Protein AF-A0A2S9FHK0-F1 (afdb_monomer_lite)

pLDDT: mean 88.22, std 10.11, range [54.81, 98.0]

Foldseek 3Di:
DVVVVVVVVVVVVVVLVVLLVVLLVLLVVLCVVAFAFPPPDDPPPPDDDDDPPWDFAAAQAWAFFAFAQPVLQQVLLVVLQKAKEAPDAGRDTGHGPHTGITMDHLVPPPDDGDPVSSVVSSVSRNVRTDHDNDHDSNNASLVSLLVLQVQLLVCLAPVNVNVVSNVVSLVSLVVSLVVSVRTDFAWDFDADPVRGTHYIHGGHHSVNSCCSNCVSNCVSCVPPPSD

Sequence (227 aa):
LALVLFLGHLVRQIRIETMLEHVSSDIDETAHRMLDRLDDTPDHDFTPFPPPDASVVTARSSGFLVEVDEQALLAAAAEADAVIWIDRPVGSDIVAGVPVALCWPADGTGGSFTDERLSRLRECVSGALSTGIERTATQDIAYGLRQLTDVVVRALSPGINDPTTAIHGLNSSSATLCELAGYRLGRRPIRDDDDVLRVVLARPDLPDLLDLVCGQPQIYGASDPTV

Structure (mmCIF, N/CA/C/O backbone):
data_AF-A0A2S9FHK0-F1
#
_entry.id   AF-A0A2S9FHK0-F1
#
loop_
_atom_site.group_PDB
_atom_site.id
_atom_site.type_symbol
_atom_site.label_atom_id
_atom_site.label_alt_id
_atom_site.label_comp_id
_atom_site.label_asym_id
_atom_site.label_entity_id
_atom_site.label_seq_id
_atom_site.pdbx_PDB_ins_code
_atom_site.Cartn_x
_atom_site.Cartn_y
_atom_site.Cartn_z
_atom_site.occupancy
_atom_site.B_iso_or_equiv
_atom_site.auth_seq_id
_atom_site.auth_comp_id
_atom_site.auth_asym_id
_atom_site.auth_atom_id
_atom_site.pdbx_PDB_model_num
ATOM 1 N N . LEU A 1 1 ? 36.308 11.627 -28.519 1.00 69.50 1 LEU A N 1
ATOM 2 C CA . LEU A 1 1 ? 34.891 11.847 -28.144 1.00 69.50 1 LEU A CA 1
ATOM 3 C C . LEU A 1 1 ? 34.079 10.548 -28.157 1.00 69.50 1 LEU A C 1
ATOM 5 O O . LEU A 1 1 ? 33.522 10.213 -27.125 1.00 69.50 1 LEU A O 1
ATOM 9 N N . ALA A 1 2 ? 34.074 9.783 -29.258 1.00 71.50 2 ALA A N 1
ATOM 10 C CA . ALA A 1 2 ? 33.320 8.524 -29.375 1.00 71.50 2 ALA A CA 1
ATOM 11 C C . ALA A 1 2 ? 33.636 7.485 -28.279 1.00 71.50 2 ALA A C 1
ATOM 13 O O . ALA A 1 2 ? 32.714 6.942 -27.691 1.00 71.50 2 ALA A O 1
ATOM 14 N N . LEU A 1 3 ? 34.913 7.277 -27.925 1.00 76.75 3 LEU A N 1
ATOM 15 C CA . LEU A 1 3 ? 35.301 6.353 -26.845 1.00 76.75 3 LEU A CA 1
ATOM 16 C C . LEU A 1 3 ? 34.783 6.790 -25.462 1.00 76.75 3 LEU A C 1
ATOM 18 O O . LEU A 1 3 ? 34.394 5.951 -24.663 1.00 76.75 3 LEU A O 1
ATOM 22 N N . VAL A 1 4 ? 34.745 8.097 -25.184 1.00 79.81 4 VAL A N 1
ATOM 23 C CA . VAL A 1 4 ? 34.234 8.641 -23.911 1.00 79.81 4 VAL A CA 1
ATOM 24 C C . VAL A 1 4 ? 32.710 8.515 -23.844 1.00 79.81 4 VAL A C 1
ATOM 26 O O . VAL A 1 4 ? 32.176 8.154 -22.801 1.00 79.81 4 VAL A O 1
ATOM 29 N N . LEU A 1 5 ? 32.013 8.750 -24.963 1.00 76.81 5 LEU A N 1
ATOM 30 C CA . LEU A 1 5 ? 30.570 8.516 -25.079 1.00 76.81 5 LEU A CA 1
ATOM 31 C C . LEU A 1 5 ? 30.226 7.022 -24.961 1.00 76.81 5 LEU A C 1
ATOM 33 O O . LEU A 1 5 ? 29.273 6.675 -24.276 1.00 76.81 5 LEU A O 1
ATOM 37 N N . PHE A 1 6 ? 31.035 6.145 -25.558 1.00 73.50 6 PHE A N 1
ATOM 38 C CA . PHE A 1 6 ? 30.882 4.691 -25.487 1.00 73.50 6 PHE A CA 1
ATOM 39 C C . PHE A 1 6 ? 31.142 4.142 -24.080 1.00 73.50 6 PHE A C 1
ATOM 41 O O . PHE A 1 6 ? 30.331 3.386 -23.558 1.00 73.50 6 PHE A O 1
ATOM 48 N N . LEU A 1 7 ? 32.218 4.579 -23.416 1.00 70.06 7 LEU A N 1
ATOM 49 C CA . LEU A 1 7 ? 32.487 4.214 -22.024 1.00 70.06 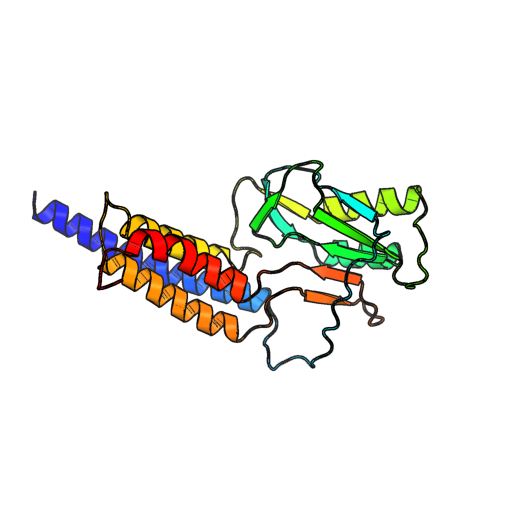7 LEU A CA 1
ATOM 50 C C . LEU A 1 7 ? 31.375 4.738 -21.102 1.00 70.06 7 LEU A C 1
ATOM 52 O O . LEU A 1 7 ? 30.912 4.026 -20.218 1.00 70.06 7 LEU A O 1
ATOM 56 N N . GLY A 1 8 ? 30.898 5.963 -21.347 1.00 65.88 8 GLY A N 1
ATOM 57 C CA . GLY A 1 8 ? 29.760 6.540 -20.635 1.00 65.88 8 GLY A CA 1
ATOM 58 C C . GLY A 1 8 ? 28.446 5.789 -20.865 1.00 65.88 8 GLY A C 1
ATOM 59 O O . GLY A 1 8 ? 27.619 5.764 -19.959 1.00 65.88 8 GLY A O 1
ATOM 60 N N . HIS A 1 9 ? 28.259 5.171 -22.032 1.00 66.06 9 HIS A N 1
ATOM 61 C CA . HIS A 1 9 ? 27.122 4.304 -22.341 1.00 66.06 9 HIS A CA 1
ATOM 62 C C . HIS A 1 9 ? 27.241 2.947 -21.633 1.00 66.06 9 HIS A C 1
ATOM 64 O O . HIS A 1 9 ? 26.320 2.572 -20.917 1.00 66.06 9 HIS A O 1
ATOM 70 N N . LEU A 1 10 ? 28.398 2.278 -21.714 1.00 65.81 10 LEU A N 1
ATOM 71 C CA . LEU A 1 10 ? 28.643 0.997 -21.034 1.00 65.81 10 LEU A CA 1
ATOM 72 C C . LEU A 1 10 ? 28.505 1.100 -19.512 1.00 65.81 10 LEU A C 1
ATOM 74 O O . LEU A 1 10 ? 27.856 0.270 -18.885 1.00 65.81 10 LEU A O 1
ATOM 78 N N . VAL A 1 11 ? 29.060 2.153 -18.904 1.00 65.88 11 VAL A N 1
ATOM 79 C CA . VAL A 1 11 ? 28.916 2.396 -17.458 1.00 65.88 11 VAL A CA 1
ATOM 80 C C . VAL A 1 11 ? 27.452 2.645 -17.082 1.00 65.88 11 VAL A C 1
ATOM 82 O O . VAL A 1 11 ? 27.031 2.301 -15.981 1.00 65.88 11 VAL A O 1
ATOM 85 N N . ARG A 1 12 ? 26.658 3.229 -17.986 1.00 60.75 12 ARG A N 1
ATOM 86 C CA . ARG A 1 12 ? 25.228 3.467 -17.769 1.00 60.75 12 ARG A CA 1
ATOM 87 C C . ARG A 1 12 ? 24.413 2.178 -17.918 1.00 60.75 12 ARG A C 1
ATOM 89 O O . ARG A 1 12 ? 23.520 1.983 -17.108 1.00 60.75 12 ARG A O 1
ATOM 96 N N . GLN A 1 13 ? 24.764 1.299 -18.860 1.00 60.75 13 GLN A N 1
ATOM 97 C CA . GLN A 1 13 ? 24.147 -0.025 -19.028 1.00 60.75 13 GLN A CA 1
ATOM 98 C C . GLN A 1 13 ? 24.403 -0.940 -17.827 1.00 60.75 13 GLN A C 1
ATOM 100 O O . GLN A 1 13 ? 23.443 -1.409 -17.227 1.00 60.75 13 GLN A O 1
ATOM 105 N N . ILE A 1 14 ? 25.661 -1.077 -17.387 1.00 61.31 14 ILE A N 1
ATOM 106 C CA . ILE A 1 14 ? 26.011 -1.862 -16.186 1.00 61.31 14 ILE A CA 1
ATOM 107 C C . ILE A 1 14 ? 25.250 -1.331 -14.961 1.00 61.31 14 ILE A C 1
ATOM 109 O O . ILE A 1 14 ? 24.762 -2.092 -14.134 1.00 61.31 14 ILE A O 1
ATOM 113 N N . ARG A 1 15 ? 25.086 -0.006 -14.855 1.00 66.19 15 ARG A N 1
ATOM 114 C CA . ARG A 1 15 ? 24.335 0.606 -13.754 1.00 66.19 15 ARG A CA 1
ATOM 115 C C . ARG A 1 15 ? 22.830 0.343 -13.830 1.00 66.19 15 ARG A C 1
ATOM 117 O O . ARG A 1 15 ? 22.201 0.295 -12.782 1.00 66.19 15 ARG A O 1
ATOM 124 N N . ILE A 1 16 ? 22.254 0.209 -15.024 1.00 68.69 16 ILE A N 1
ATOM 125 C CA . ILE A 1 16 ? 20.834 -0.120 -15.191 1.00 68.69 16 ILE A CA 1
ATOM 126 C C . ILE A 1 16 ? 20.605 -1.570 -14.780 1.00 68.69 16 ILE A C 1
ATOM 128 O O . ILE A 1 16 ? 19.788 -1.791 -13.902 1.00 68.69 16 ILE A O 1
ATOM 132 N N . GLU A 1 17 ? 21.371 -2.521 -15.317 1.00 67.88 17 GLU A N 1
ATOM 133 C CA . GLU A 1 17 ? 21.253 -3.949 -14.977 1.00 67.88 17 GLU A CA 1
ATOM 134 C C . GLU A 1 17 ? 21.382 -4.176 -13.466 1.00 67.88 17 GLU A C 1
ATOM 136 O O . GLU A 1 17 ? 20.492 -4.748 -12.842 1.00 67.88 17 GLU A O 1
ATOM 141 N N . THR A 1 18 ? 22.416 -3.601 -12.846 1.00 68.25 18 THR A N 1
ATOM 142 C CA . THR A 1 18 ? 22.601 -3.685 -11.395 1.00 68.25 18 THR A CA 1
ATOM 143 C C . THR A 1 18 ? 21.487 -2.975 -10.616 1.00 68.25 18 THR A C 1
ATOM 145 O O . THR A 1 18 ? 21.140 -3.422 -9.530 1.00 68.25 18 THR A O 1
ATOM 148 N N . MET A 1 19 ? 20.902 -1.875 -11.109 1.00 73.25 19 MET A N 1
ATOM 149 C CA . MET A 1 19 ? 19.737 -1.274 -10.438 1.00 73.25 19 MET A CA 1
ATOM 150 C C . MET A 1 19 ? 18.480 -2.135 -10.582 1.00 73.25 19 MET A C 1
ATOM 152 O O . MET A 1 19 ? 17.744 -2.251 -9.612 1.00 73.25 19 MET A O 1
ATOM 156 N N . LEU A 1 20 ? 18.241 -2.746 -11.744 1.00 73.62 20 LEU A N 1
ATOM 157 C CA . LEU A 1 20 ? 17.098 -3.635 -11.967 1.00 73.62 20 LEU A CA 1
ATOM 158 C C . LEU A 1 20 ? 17.156 -4.848 -11.024 1.00 73.62 20 LEU A C 1
ATOM 160 O O . LEU A 1 20 ? 16.144 -5.198 -10.418 1.00 73.62 20 LEU A O 1
ATOM 164 N N . GLU A 1 21 ? 18.340 -5.442 -10.850 1.00 74.81 21 GLU A N 1
ATOM 165 C CA . GLU A 1 21 ? 18.565 -6.549 -9.911 1.00 74.81 21 GLU A CA 1
ATOM 166 C C . GLU A 1 21 ? 18.322 -6.130 -8.455 1.00 74.81 21 GLU A C 1
ATOM 168 O O . GLU A 1 21 ? 17.583 -6.808 -7.743 1.00 74.81 21 GLU A O 1
ATOM 173 N N . HIS A 1 22 ? 18.881 -4.995 -8.016 1.00 77.88 22 HIS A N 1
ATOM 174 C CA . HIS A 1 22 ? 18.658 -4.503 -6.652 1.00 77.88 22 HIS A CA 1
ATOM 175 C C . HIS A 1 22 ? 17.183 -4.189 -6.386 1.00 77.88 22 HIS A C 1
ATOM 177 O O . HIS A 1 22 ? 16.658 -4.586 -5.355 1.00 77.88 22 HIS A O 1
ATOM 183 N N . VAL A 1 23 ? 16.501 -3.523 -7.322 1.00 79.75 23 VAL A N 1
ATOM 184 C CA . VAL A 1 23 ? 15.084 -3.171 -7.163 1.00 79.75 23 VAL A CA 1
ATOM 185 C C . VAL A 1 23 ? 14.210 -4.421 -7.077 1.00 79.75 23 VAL A C 1
ATOM 187 O O . VAL A 1 23 ? 13.296 -4.462 -6.260 1.00 79.75 23 VAL A O 1
ATOM 190 N N . SER A 1 24 ? 14.503 -5.451 -7.873 1.00 76.62 24 SER A N 1
ATOM 191 C CA . SER A 1 24 ? 13.773 -6.723 -7.804 1.00 76.62 24 SER A CA 1
ATOM 192 C C . SER A 1 24 ? 13.994 -7.408 -6.449 1.00 76.62 24 SER A C 1
ATOM 194 O O . SER A 1 24 ? 13.033 -7.802 -5.797 1.00 76.62 24 SER A O 1
ATOM 196 N N . SER A 1 25 ? 15.244 -7.441 -5.967 1.00 80.25 25 SER A N 1
ATOM 197 C CA . SER A 1 25 ? 15.580 -7.993 -4.648 1.00 80.25 25 SER A CA 1
ATOM 198 C C . SER A 1 25 ? 14.912 -7.240 -3.491 1.00 80.25 25 SER A C 1
ATOM 200 O O . SER A 1 25 ? 14.486 -7.871 -2.525 1.00 80.25 25 SER A O 1
ATOM 202 N N . ASP A 1 26 ? 14.821 -5.909 -3.565 1.00 83.62 26 ASP A N 1
ATOM 203 C CA . ASP A 1 26 ? 14.167 -5.090 -2.537 1.00 83.62 26 ASP A CA 1
ATOM 204 C C . ASP A 1 26 ? 12.655 -5.371 -2.483 1.00 83.62 26 ASP A C 1
ATOM 206 O O . ASP A 1 26 ? 12.070 -5.443 -1.399 1.00 83.62 26 ASP A O 1
ATOM 210 N N . ILE A 1 27 ? 12.014 -5.553 -3.646 1.00 83.31 27 ILE A N 1
ATOM 211 C CA . ILE A 1 27 ? 10.590 -5.914 -3.723 1.00 83.31 27 ILE A CA 1
ATOM 212 C C . ILE A 1 27 ? 10.367 -7.287 -3.107 1.00 83.31 27 ILE A C 1
ATOM 214 O O . ILE A 1 27 ? 9.459 -7.428 -2.290 1.00 83.31 27 ILE A O 1
ATOM 218 N N . ASP A 1 28 ? 11.202 -8.267 -3.453 1.00 83.75 28 ASP A N 1
ATOM 219 C CA . ASP A 1 28 ? 11.118 -9.610 -2.889 1.00 83.75 28 ASP A CA 1
ATOM 220 C C . ASP A 1 28 ? 11.254 -9.583 -1.371 1.00 83.75 28 ASP A C 1
ATOM 222 O O . ASP A 1 28 ? 10.430 -10.174 -0.672 1.00 83.75 28 ASP A O 1
ATOM 226 N N . GLU A 1 29 ? 12.248 -8.878 -0.830 1.00 86.94 29 GLU A N 1
ATOM 227 C CA . GLU A 1 29 ? 12.445 -8.805 0.616 1.00 86.94 29 GLU A CA 1
ATOM 228 C C . GLU A 1 29 ? 11.232 -8.178 1.320 1.00 86.94 29 GLU A C 1
ATOM 230 O O . GLU A 1 29 ? 10.747 -8.699 2.331 1.00 86.94 29 GLU A O 1
ATOM 235 N N . THR A 1 30 ? 10.700 -7.083 0.773 1.00 87.25 30 THR A N 1
ATOM 236 C CA . THR A 1 30 ? 9.512 -6.431 1.331 1.00 87.25 30 THR A CA 1
ATOM 237 C C . THR A 1 30 ? 8.268 -7.307 1.183 1.00 87.25 30 THR A C 1
ATOM 239 O O . THR A 1 30 ? 7.494 -7.406 2.134 1.00 87.25 30 THR A O 1
ATOM 242 N N . ALA A 1 31 ? 8.079 -7.994 0.054 1.00 87.25 31 ALA A N 1
ATOM 243 C CA . ALA A 1 31 ? 6.962 -8.910 -0.163 1.00 87.25 31 ALA A CA 1
ATOM 244 C C . ALA A 1 31 ? 7.003 -10.085 0.822 1.00 87.25 31 ALA A C 1
ATOM 246 O O . ALA A 1 31 ? 6.010 -10.337 1.496 1.00 87.25 31 ALA A O 1
ATOM 247 N N . HIS A 1 32 ? 8.158 -10.734 0.999 1.00 87.38 32 HIS A N 1
ATOM 248 C CA . HIS A 1 32 ? 8.332 -11.818 1.973 1.00 87.38 32 HIS A CA 1
ATOM 249 C C . HIS A 1 32 ? 8.064 -11.374 3.414 1.00 87.38 32 HIS A C 1
ATOM 251 O O . HIS A 1 32 ? 7.599 -12.168 4.229 1.00 87.38 32 HIS A O 1
ATOM 257 N N . ARG A 1 33 ? 8.378 -10.118 3.749 1.00 87.38 33 ARG A N 1
ATOM 258 C CA . ARG A 1 33 ? 8.155 -9.568 5.090 1.00 87.38 33 ARG A CA 1
ATOM 259 C C . ARG A 1 33 ? 6.699 -9.171 5.323 1.00 87.38 33 ARG A C 1
ATOM 261 O O . ARG A 1 33 ? 6.215 -9.285 6.445 1.00 87.38 33 ARG A O 1
ATOM 268 N N . MET A 1 34 ? 6.033 -8.654 4.290 1.00 88.62 34 MET A N 1
ATOM 269 C CA . MET A 1 34 ? 4.730 -8.004 4.427 1.00 88.62 34 MET A CA 1
ATOM 270 C C . MET A 1 34 ? 3.545 -8.861 3.991 1.00 88.62 34 MET A C 1
ATOM 272 O O . MET A 1 34 ? 2.427 -8.598 4.445 1.00 88.62 34 MET A O 1
ATOM 276 N N . LEU A 1 35 ? 3.745 -9.823 3.091 1.00 88.06 35 LEU A N 1
ATOM 277 C CA . LEU A 1 35 ? 2.680 -10.560 2.420 1.00 88.06 35 LEU A CA 1
ATOM 278 C C . LEU A 1 35 ? 2.686 -12.041 2.788 1.00 88.06 35 LEU A C 1
ATOM 280 O O . LEU A 1 35 ? 3.730 -12.683 2.873 1.00 88.06 35 LEU A O 1
ATOM 284 N N . ASP A 1 36 ? 1.482 -12.590 2.901 1.00 88.31 36 ASP A N 1
ATOM 285 C CA . ASP A 1 36 ? 1.266 -14.019 3.073 1.00 88.31 36 ASP A CA 1
ATOM 286 C C . ASP A 1 36 ? 1.249 -14.713 1.699 1.00 88.31 36 ASP A C 1
ATOM 288 O O . ASP A 1 36 ? 0.766 -14.165 0.702 1.00 88.31 36 ASP A O 1
ATOM 292 N N . ARG A 1 37 ? 1.777 -15.937 1.629 1.00 88.00 37 ARG A N 1
ATOM 293 C CA . ARG A 1 37 ? 1.697 -16.797 0.437 1.00 88.00 37 ARG A CA 1
ATOM 294 C C . ARG A 1 37 ? 0.241 -17.173 0.150 1.00 88.00 37 ARG A C 1
ATOM 296 O O . ARG A 1 37 ? -0.511 -17.475 1.073 1.00 88.00 37 ARG A O 1
ATOM 303 N N . LEU A 1 38 ? -0.144 -17.256 -1.128 1.00 82.62 38 LEU A N 1
ATOM 304 C CA . LEU A 1 38 ? -1.503 -17.682 -1.514 1.00 82.62 38 LEU A CA 1
ATOM 305 C C . LEU A 1 38 ? -1.894 -19.061 -0.961 1.00 82.62 38 LEU A C 1
ATOM 307 O O . LEU A 1 38 ? -3.038 -19.240 -0.545 1.00 82.62 38 LEU A O 1
ATOM 311 N N . ASP A 1 39 ? -0.947 -19.999 -0.931 1.00 78.69 39 ASP A N 1
ATOM 312 C CA . ASP A 1 39 ? -1.190 -21.401 -0.561 1.00 78.69 39 ASP A CA 1
ATOM 313 C C . ASP A 1 39 ? -1.273 -21.648 0.957 1.00 78.69 39 ASP A C 1
ATOM 315 O O . ASP A 1 39 ? -1.736 -22.709 1.377 1.00 78.69 39 ASP A O 1
ATOM 319 N N . ASP A 1 40 ? -0.822 -20.700 1.786 1.00 70.44 40 ASP A N 1
ATOM 320 C CA . ASP A 1 40 ? -0.582 -20.939 3.218 1.00 70.44 40 ASP A CA 1
ATOM 321 C C . ASP A 1 40 ? -1.807 -20.675 4.106 1.00 70.44 40 ASP A C 1
ATOM 323 O O . ASP A 1 40 ? -1.814 -21.037 5.284 1.00 70.44 40 ASP A O 1
ATOM 327 N N . THR A 1 41 ? -2.863 -20.054 3.578 1.00 58.88 41 THR A N 1
ATOM 328 C CA . THR A 1 41 ? -4.010 -19.612 4.385 1.00 58.88 41 THR A CA 1
ATOM 329 C C . THR A 1 41 ? -5.328 -20.140 3.805 1.00 58.88 41 THR A C 1
ATOM 331 O O . THR A 1 41 ? -5.496 -20.170 2.585 1.00 58.88 41 THR A O 1
ATOM 334 N N . PRO A 1 42 ? -6.304 -20.561 4.628 1.00 57.84 42 PRO A N 1
ATOM 335 C CA . PRO A 1 42 ? -7.651 -20.861 4.148 1.00 57.84 42 PRO A CA 1
ATOM 336 C C . PRO A 1 42 ? -8.356 -19.606 3.600 1.00 57.84 42 PRO A C 1
ATOM 338 O O . PRO A 1 42 ? -7.993 -18.471 3.914 1.00 57.84 42 PRO A O 1
ATOM 341 N N . ASP A 1 43 ? -9.382 -19.810 2.779 1.00 56.47 43 ASP A N 1
ATOM 342 C CA . ASP A 1 43 ? -10.218 -18.769 2.160 1.00 56.47 43 ASP A CA 1
ATOM 343 C C . ASP A 1 43 ? -11.244 -18.197 3.168 1.00 56.47 43 ASP A C 1
ATOM 345 O O . ASP A 1 43 ? -12.459 -18.316 3.016 1.00 56.47 43 ASP A O 1
ATOM 349 N N . HIS A 1 44 ? -10.754 -17.663 4.290 1.00 54.81 44 HIS A N 1
ATOM 350 C CA . HIS A 1 44 ? -11.571 -17.033 5.337 1.00 54.81 44 HIS A CA 1
ATOM 351 C C . HIS A 1 44 ? -11.488 -15.494 5.288 1.00 54.81 44 HIS A C 1
ATOM 353 O O . HIS A 1 44 ? -11.593 -14.821 6.313 1.00 54.81 44 HIS A O 1
ATOM 359 N N . ASP A 1 45 ? -11.349 -14.928 4.086 1.00 61.31 45 ASP A N 1
ATOM 360 C CA . ASP A 1 45 ? -11.123 -13.494 3.845 1.00 61.31 45 ASP A CA 1
ATOM 361 C C . ASP A 1 45 ? -12.415 -12.729 3.515 1.00 61.31 45 ASP A C 1
ATOM 363 O O . ASP A 1 45 ? -12.495 -11.959 2.554 1.00 61.31 45 ASP A O 1
ATOM 367 N N . PHE A 1 46 ? -13.464 -12.887 4.332 1.00 66.38 46 PHE A N 1
ATOM 368 C CA . PHE A 1 46 ? -14.566 -11.927 4.250 1.00 66.38 46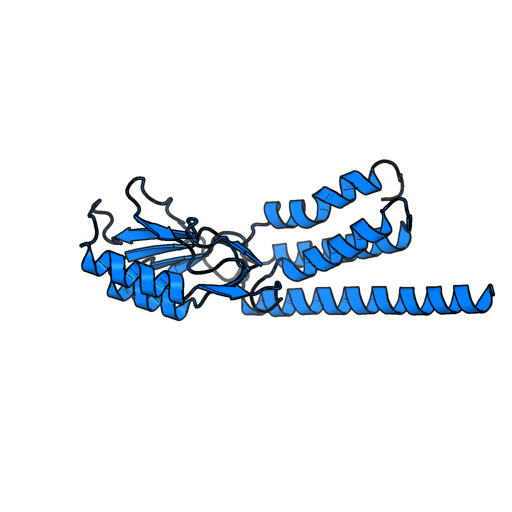 PHE A CA 1
ATOM 369 C C . PHE A 1 46 ? -14.081 -10.565 4.752 1.00 66.38 46 PHE A C 1
ATOM 371 O O . PHE A 1 46 ? -13.950 -10.333 5.954 1.00 66.38 46 PHE A O 1
ATOM 378 N N . THR A 1 47 ? -13.835 -9.659 3.811 1.00 77.50 47 THR A N 1
ATOM 379 C CA . THR A 1 47 ? -13.542 -8.257 4.091 1.00 77.50 47 THR A CA 1
ATOM 380 C C . THR A 1 47 ? -14.866 -7.479 4.049 1.00 77.50 47 THR A C 1
ATOM 382 O O . THR A 1 47 ? -15.418 -7.294 2.961 1.00 77.50 47 THR A O 1
ATOM 385 N N . PRO A 1 48 ? -15.434 -7.061 5.197 1.00 78.06 48 PRO A N 1
ATOM 386 C CA . PRO A 1 48 ? -16.730 -6.385 5.231 1.00 78.06 48 PRO A CA 1
ATOM 387 C C . PRO A 1 48 ? -16.639 -5.018 4.567 1.00 78.06 48 PRO A C 1
ATOM 389 O O . PRO A 1 48 ? -15.660 -4.318 4.753 1.00 78.06 48 PRO A O 1
ATOM 392 N N . PHE A 1 49 ? -17.668 -4.566 3.860 1.00 86.31 49 PHE A N 1
ATOM 393 C CA . PHE A 1 49 ? -17.692 -3.164 3.447 1.00 86.31 49 PHE A CA 1
ATOM 394 C C . PHE A 1 49 ? -17.934 -2.253 4.660 1.00 86.31 49 PHE A C 1
ATOM 396 O O . PHE A 1 49 ? -18.740 -2.615 5.523 1.00 86.31 49 PHE A O 1
ATOM 403 N N . PRO A 1 50 ? -17.291 -1.071 4.725 1.00 91.06 50 PRO A N 1
ATOM 404 C CA . PRO A 1 50 ? -17.597 -0.085 5.748 1.00 91.06 50 PRO A CA 1
ATOM 405 C C . PRO A 1 50 ? -19.090 0.263 5.722 1.00 91.06 50 PRO A C 1
ATOM 407 O O . PRO A 1 50 ? -19.633 0.515 4.639 1.00 91.06 50 PRO A O 1
ATOM 410 N N . PRO A 1 51 ? -19.773 0.278 6.878 1.00 91.44 51 PRO A N 1
ATOM 411 C CA . PRO A 1 51 ? -21.178 0.635 6.929 1.00 91.44 51 PRO A CA 1
ATOM 412 C C . PRO A 1 51 ? -21.373 2.143 6.656 1.00 91.44 51 PRO A C 1
ATOM 414 O O . PRO A 1 51 ? -20.438 2.932 6.822 1.00 91.44 51 PRO A O 1
ATOM 417 N N . PRO A 1 52 ? -22.575 2.584 6.231 1.00 88.31 52 PRO A N 1
ATOM 418 C CA . PRO A 1 52 ? -22.826 3.983 5.861 1.00 88.31 52 PRO A CA 1
ATOM 419 C C . PRO A 1 52 ? -22.633 4.999 6.998 1.00 88.31 52 PRO A C 1
ATOM 421 O O . PRO A 1 52 ? -22.428 6.182 6.737 1.00 88.31 52 PRO A O 1
ATOM 424 N N . ASP A 1 53 ? -22.736 4.548 8.244 1.00 88.56 53 ASP A N 1
ATOM 425 C CA . ASP A 1 53 ? -22.583 5.318 9.480 1.00 88.56 53 ASP A CA 1
ATOM 426 C C . ASP A 1 53 ? -21.170 5.220 10.082 1.00 88.56 53 ASP A C 1
ATOM 428 O O . ASP A 1 53 ? -20.932 5.704 11.192 1.00 88.56 53 ASP A O 1
ATOM 432 N N . ALA A 1 54 ? -20.211 4.641 9.349 1.00 93.50 54 ALA A N 1
ATOM 433 C CA . ALA A 1 54 ? -18.823 4.579 9.779 1.00 93.50 54 ALA A CA 1
ATOM 434 C C . ALA A 1 54 ? -18.257 5.980 10.052 1.00 93.50 54 ALA A C 1
ATOM 436 O O . ALA A 1 54 ? -18.387 6.925 9.267 1.00 93.50 54 ALA A O 1
ATOM 437 N N . SER A 1 55 ? -17.570 6.106 11.181 1.00 94.94 55 SER A N 1
ATOM 438 C CA . SER A 1 55 ? -16.926 7.344 11.584 1.00 94.94 55 SER A CA 1
ATOM 439 C C . SER A 1 55 ? -15.634 7.561 10.810 1.00 94.94 55 SER A C 1
ATOM 441 O O . SER A 1 55 ? -14.782 6.683 10.717 1.00 94.94 55 SER A O 1
ATOM 443 N N . VAL A 1 56 ? -15.460 8.772 10.287 1.00 96.12 56 VAL A N 1
ATOM 444 C CA . VAL A 1 56 ? -14.257 9.148 9.540 1.00 96.12 56 VAL A CA 1
ATOM 445 C C . VAL A 1 56 ? -13.102 9.481 10.483 1.00 96.12 56 VAL A C 1
ATOM 447 O O . VAL A 1 56 ? -13.282 10.199 11.478 1.00 96.12 56 VAL A O 1
ATOM 450 N N . VAL A 1 57 ? -11.908 9.021 10.112 1.00 97.06 57 VAL A N 1
ATOM 451 C CA . VAL A 1 57 ? -10.615 9.446 10.652 1.00 97.06 57 VAL A CA 1
ATOM 452 C C . VAL A 1 57 ? -9.827 10.147 9.545 1.00 97.06 57 VAL A C 1
ATOM 454 O O . VAL A 1 57 ? -9.707 9.645 8.424 1.00 97.06 57 VAL A O 1
ATOM 457 N N . THR A 1 58 ? -9.298 11.329 9.853 1.00 97.25 58 THR A N 1
ATOM 458 C CA . THR A 1 58 ? -8.552 12.157 8.903 1.00 97.25 58 THR A CA 1
ATOM 459 C C . THR A 1 58 ? -7.051 12.119 9.170 1.00 97.25 58 THR A C 1
ATOM 461 O O . THR A 1 58 ? -6.586 11.814 10.272 1.00 97.25 58 THR A O 1
ATOM 464 N N . ALA A 1 59 ? -6.271 12.418 8.134 1.00 96.31 59 ALA A N 1
ATOM 465 C CA . ALA A 1 59 ? -4.824 12.483 8.240 1.00 96.31 59 ALA A CA 1
ATOM 466 C C . ALA A 1 59 ? -4.372 13.620 9.158 1.00 96.31 59 ALA A C 1
ATOM 468 O O . ALA A 1 59 ? -4.872 14.746 9.063 1.00 96.31 59 ALA A O 1
ATOM 469 N N . ARG A 1 60 ? -3.349 13.356 9.974 1.00 95.06 60 ARG A N 1
ATOM 470 C CA . ARG A 1 60 ? -2.710 14.373 10.819 1.00 95.06 60 ARG A CA 1
ATOM 471 C C . ARG A 1 60 ? -1.783 15.303 10.032 1.00 95.06 60 ARG A C 1
ATOM 473 O O . ARG A 1 60 ? -1.678 16.484 10.354 1.00 95.06 60 ARG A O 1
ATOM 480 N N . SER A 1 61 ? -1.106 14.771 9.021 1.00 94.62 61 SER A N 1
ATOM 481 C CA . SER A 1 61 ? -0.078 15.456 8.235 1.00 94.62 61 SER A CA 1
ATOM 482 C C . SER A 1 61 ? -0.190 15.093 6.756 1.00 94.62 61 SER A C 1
ATOM 484 O O . SER A 1 61 ? -0.802 14.091 6.392 1.00 94.62 61 SER A O 1
ATOM 486 N N . SER A 1 62 ? 0.381 15.945 5.905 1.00 96.81 62 SER A N 1
ATOM 487 C CA . SER A 1 62 ? 0.484 15.701 4.465 1.00 96.81 62 SER A CA 1
ATOM 488 C C . SER A 1 62 ? 1.825 15.054 4.117 1.00 96.81 62 SER A C 1
ATOM 490 O O . SER A 1 62 ? 2.839 15.383 4.733 1.00 96.81 62 SER A O 1
ATOM 492 N N . GLY A 1 63 ? 1.838 14.194 3.102 1.00 96.38 63 GLY A N 1
ATOM 493 C CA . GLY A 1 63 ? 3.027 13.492 2.616 1.00 96.38 63 GLY A CA 1
ATOM 494 C C . GLY A 1 63 ? 2.678 12.111 2.071 1.00 96.38 63 GLY A C 1
ATOM 495 O O . GLY A 1 63 ? 1.503 11.783 1.909 1.00 96.38 63 GLY A O 1
ATOM 496 N N . PHE A 1 64 ? 3.689 11.289 1.820 1.00 96.69 64 PHE A N 1
ATOM 497 C CA . PHE A 1 64 ? 3.483 9.876 1.516 1.00 96.69 64 PHE A CA 1
ATOM 498 C C . PHE A 1 64 ? 3.245 9.102 2.808 1.00 96.69 64 PHE A C 1
ATOM 500 O O . PHE A 1 64 ? 3.972 9.303 3.780 1.00 96.69 64 PHE A O 1
ATOM 507 N N . LEU A 1 65 ? 2.264 8.201 2.829 1.00 96.75 65 LEU A N 1
ATOM 508 C CA . LEU A 1 65 ? 2.153 7.197 3.885 1.00 96.75 65 LEU A CA 1
ATOM 509 C C . LEU A 1 65 ? 3.364 6.272 3.786 1.00 96.75 65 LEU A C 1
ATOM 511 O O . LEU A 1 65 ? 3.495 5.562 2.795 1.00 96.75 65 LEU A O 1
ATOM 515 N N . VAL A 1 66 ? 4.256 6.298 4.769 1.00 95.88 66 VAL A N 1
ATOM 516 C CA . VAL A 1 66 ? 5.491 5.491 4.738 1.00 95.88 66 VAL A CA 1
ATOM 517 C C . VAL A 1 66 ? 5.400 4.253 5.612 1.00 95.88 66 VAL A C 1
ATOM 519 O O . VAL A 1 66 ? 6.082 3.268 5.346 1.00 95.88 66 VAL A O 1
ATOM 522 N N . GLU A 1 67 ? 4.553 4.295 6.637 1.00 95.31 67 GLU A N 1
ATOM 523 C CA . GLU A 1 67 ? 4.406 3.202 7.585 1.00 95.31 67 GLU A CA 1
ATOM 524 C C . GLU A 1 67 ? 3.019 3.223 8.227 1.00 95.31 67 GLU A C 1
ATOM 526 O O . GLU A 1 67 ? 2.455 4.290 8.504 1.00 95.31 67 GLU A O 1
ATOM 531 N N . VAL A 1 68 ? 2.497 2.026 8.466 1.00 96.94 68 VAL A N 1
ATOM 532 C CA . VAL A 1 68 ? 1.321 1.757 9.285 1.00 96.94 68 VAL A CA 1
ATOM 533 C C . VAL A 1 68 ? 1.748 0.841 10.430 1.00 96.94 68 VAL A C 1
ATOM 535 O O . VAL A 1 68 ? 2.221 -0.272 10.197 1.00 96.94 68 VAL A O 1
ATOM 538 N N . ASP A 1 69 ? 1.567 1.302 11.667 1.00 97.00 69 ASP A N 1
ATOM 539 C CA . ASP A 1 69 ? 1.802 0.492 12.863 1.00 97.00 69 ASP A CA 1
ATOM 540 C C . ASP A 1 69 ? 0.601 -0.441 13.096 1.00 97.00 69 ASP A C 1
ATOM 542 O O . ASP A 1 69 ? -0.402 -0.075 13.717 1.00 97.00 69 ASP A O 1
ATOM 546 N N . GLU A 1 70 ? 0.692 -1.659 12.550 1.00 95.56 70 GLU A N 1
ATOM 547 C CA . GLU A 1 70 ? -0.370 -2.669 12.647 1.00 95.56 70 GLU A CA 1
ATOM 548 C C . GLU A 1 70 ? -0.689 -3.028 14.112 1.00 95.56 70 GLU A C 1
ATOM 550 O O . GLU A 1 70 ? -1.852 -3.248 14.452 1.00 95.56 70 GLU A O 1
ATOM 555 N N . GLN A 1 71 ? 0.316 -3.040 14.997 1.00 96.06 71 GLN A N 1
ATOM 556 C CA . GLN A 1 71 ? 0.139 -3.399 16.408 1.00 96.06 71 GLN A CA 1
ATOM 557 C C . GLN A 1 71 ? -0.602 -2.304 17.175 1.00 96.06 71 GLN A C 1
ATOM 559 O O . GLN A 1 71 ? -1.525 -2.602 17.936 1.00 96.06 71 GLN A O 1
ATOM 564 N N . ALA A 1 72 ? -0.245 -1.038 16.950 1.00 97.75 72 ALA A N 1
ATOM 565 C CA . ALA A 1 72 ? -0.950 0.092 17.544 1.00 97.75 72 ALA A CA 1
ATOM 566 C C . ALA A 1 72 ? -2.409 0.165 17.069 1.00 97.75 72 ALA A C 1
ATOM 568 O O . ALA A 1 72 ? -3.303 0.426 17.877 1.00 97.75 72 ALA A O 1
ATOM 569 N N . LEU A 1 73 ? -2.669 -0.112 15.783 1.00 98.00 73 LEU A N 1
ATOM 570 C CA . LEU A 1 73 ? -4.033 -0.178 15.254 1.00 98.00 73 LEU A CA 1
ATOM 571 C C . LEU A 1 73 ? -4.841 -1.313 15.888 1.00 98.00 73 LEU A C 1
ATOM 573 O O . LEU A 1 73 ? -5.976 -1.080 16.302 1.00 98.00 73 LEU A O 1
ATOM 577 N N . LEU A 1 74 ? -4.268 -2.515 16.002 1.00 97.25 74 LEU A N 1
ATOM 578 C CA . LEU A 1 74 ? -4.930 -3.651 16.649 1.00 97.25 74 LEU A CA 1
ATOM 579 C C . LEU A 1 74 ? -5.264 -3.360 18.112 1.00 97.25 74 LEU A C 1
ATOM 581 O O . LEU A 1 74 ? -6.398 -3.581 18.534 1.00 97.25 74 LEU A O 1
ATOM 585 N N . ALA A 1 75 ? -4.311 -2.810 18.868 1.00 96.94 75 ALA A N 1
ATOM 586 C CA . ALA A 1 75 ? -4.523 -2.448 20.265 1.00 96.94 75 ALA A CA 1
ATOM 587 C C . ALA A 1 75 ? -5.636 -1.397 20.417 1.00 96.94 75 ALA A C 1
ATOM 589 O O . ALA A 1 75 ? -6.524 -1.552 21.255 1.00 96.94 75 ALA A O 1
ATOM 590 N N . ALA A 1 76 ? -5.633 -0.361 19.570 1.00 97.50 76 ALA A N 1
ATOM 591 C CA . ALA A 1 76 ? -6.657 0.681 19.585 1.00 97.50 76 ALA A CA 1
ATOM 592 C C . ALA A 1 76 ? -8.049 0.146 19.204 1.00 97.50 76 ALA A C 1
ATOM 594 O O . ALA A 1 76 ? -9.047 0.519 19.825 1.00 97.50 76 ALA A O 1
ATOM 595 N N . ALA A 1 77 ? -8.123 -0.738 18.203 1.00 96.69 77 ALA A N 1
ATOM 596 C CA . ALA A 1 77 ? -9.361 -1.391 17.789 1.00 96.69 77 ALA A CA 1
ATOM 597 C C . ALA A 1 77 ? -9.934 -2.278 18.901 1.00 96.69 77 ALA A C 1
ATOM 599 O O . ALA A 1 77 ? -11.125 -2.190 19.197 1.00 96.69 77 ALA A O 1
ATOM 600 N N . ALA A 1 78 ? -9.091 -3.094 19.538 1.00 95.44 78 ALA A N 1
ATOM 601 C CA . ALA A 1 78 ? -9.498 -3.975 20.626 1.00 95.44 78 ALA A CA 1
ATOM 602 C C . ALA A 1 78 ? -9.968 -3.183 21.859 1.00 95.44 78 ALA A C 1
ATOM 604 O O . ALA A 1 78 ? -11.030 -3.478 22.403 1.00 95.44 78 ALA A O 1
ATOM 605 N N . GLU A 1 79 ? -9.248 -2.126 22.263 1.00 94.69 79 GLU A N 1
ATOM 606 C CA . GLU A 1 79 ? -9.648 -1.274 23.398 1.00 94.69 79 GLU A CA 1
ATOM 607 C C . GLU A 1 79 ? -11.010 -0.599 23.159 1.00 94.69 79 GLU A C 1
ATOM 609 O O . GLU A 1 79 ? -11.831 -0.479 24.073 1.00 94.69 79 GLU A O 1
ATOM 614 N N . ALA A 1 80 ? -11.263 -0.146 21.928 1.00 93.94 80 ALA A N 1
ATOM 615 C CA . ALA A 1 80 ? -12.495 0.553 21.574 1.00 93.94 80 ALA A CA 1
ATOM 616 C C . ALA A 1 80 ? -13.674 -0.379 21.237 1.00 93.94 80 ALA A C 1
ATOM 618 O O . ALA A 1 80 ? -14.794 0.122 21.082 1.00 93.94 80 ALA A O 1
ATOM 619 N N . ASP A 1 81 ? -13.425 -1.688 21.144 1.00 93.69 81 ASP A N 1
ATOM 620 C CA . ASP A 1 81 ? -14.298 -2.692 20.531 1.00 93.69 81 ASP A CA 1
ATOM 621 C C . ASP A 1 81 ? -14.781 -2.275 19.128 1.00 93.69 81 ASP A C 1
ATOM 623 O O . ASP A 1 81 ? -15.973 -2.170 18.833 1.00 93.69 81 ASP A O 1
ATOM 627 N N . ALA A 1 82 ? -13.818 -1.950 18.267 1.00 95.12 82 ALA A N 1
ATOM 628 C CA . ALA A 1 82 ? -14.036 -1.356 16.955 1.00 95.12 82 ALA A CA 1
ATOM 629 C C . ALA A 1 82 ? -13.412 -2.182 15.826 1.00 95.12 82 ALA A C 1
ATOM 631 O O . ALA A 1 82 ? -12.490 -2.969 16.037 1.00 95.12 82 ALA A O 1
ATOM 632 N N . VAL A 1 83 ? -13.894 -1.927 14.612 1.00 95.56 83 VAL A N 1
ATOM 633 C CA . VAL A 1 83 ? -13.207 -2.228 13.357 1.00 95.56 83 VAL A CA 1
ATOM 634 C C . VAL A 1 83 ? -12.626 -0.928 12.812 1.00 95.56 83 VAL A C 1
ATOM 636 O O . VAL A 1 83 ? -13.312 0.095 12.767 1.00 95.56 83 VAL A O 1
ATOM 639 N N . ILE A 1 84 ? -11.365 -0.967 12.393 1.00 97.38 84 ILE A N 1
ATOM 640 C CA . ILE A 1 84 ? -10.649 0.124 11.735 1.00 97.38 84 ILE A CA 1
ATOM 641 C C . ILE A 1 84 ? -10.377 -0.284 10.292 1.00 97.38 84 ILE A C 1
ATOM 643 O O . ILE A 1 84 ? -9.824 -1.342 10.015 1.00 97.38 84 ILE A O 1
ATOM 647 N N . TRP A 1 85 ? -10.720 0.584 9.360 1.00 97.19 85 TRP A N 1
ATOM 648 C CA . TRP A 1 85 ? -10.532 0.376 7.937 1.00 97.19 85 TRP A CA 1
ATOM 649 C C . TRP A 1 85 ? -9.605 1.440 7.385 1.00 97.19 85 TRP A C 1
ATOM 651 O O . TRP A 1 85 ? -10.007 2.592 7.221 1.00 97.19 85 TRP A O 1
ATOM 661 N N . ILE A 1 86 ? -8.364 1.063 7.101 1.00 97.50 86 ILE A N 1
ATOM 662 C CA . ILE A 1 86 ? -7.397 1.949 6.463 1.00 97.50 86 ILE A CA 1
ATOM 663 C C . ILE A 1 86 ? -7.677 1.945 4.964 1.00 97.50 86 ILE A C 1
ATOM 665 O O . ILE A 1 86 ? -7.603 0.908 4.306 1.00 97.50 86 ILE A O 1
ATOM 669 N N . ASP A 1 87 ? -8.014 3.109 4.419 1.00 94.44 87 ASP A N 1
ATOM 670 C CA . ASP A 1 87 ? -8.443 3.229 3.024 1.00 94.44 87 ASP A CA 1
ATOM 671 C C . ASP A 1 87 ? -7.272 3.447 2.056 1.00 94.44 87 ASP A C 1
ATOM 673 O O . ASP A 1 87 ? -7.396 3.230 0.854 1.00 94.44 87 ASP A O 1
ATOM 677 N N . ARG A 1 88 ? -6.112 3.861 2.576 1.00 93.56 88 ARG A N 1
ATOM 678 C CA . ARG A 1 88 ? -4.942 4.234 1.776 1.00 93.56 88 ARG A CA 1
ATOM 679 C C . ARG A 1 88 ? -3.811 3.226 1.981 1.00 93.56 88 ARG A C 1
ATOM 681 O O . ARG A 1 88 ? -3.377 3.071 3.122 1.00 93.56 88 ARG A O 1
ATOM 688 N N . PRO A 1 89 ? -3.306 2.564 0.923 1.00 94.56 89 PRO A N 1
ATOM 689 C CA . PRO A 1 89 ? -2.138 1.704 1.058 1.00 94.56 89 PRO A CA 1
ATOM 690 C C . PRO A 1 89 ? -0.882 2.527 1.345 1.00 94.56 89 PRO A C 1
ATOM 692 O O . PRO A 1 89 ? -0.795 3.698 0.949 1.00 94.56 89 PRO A O 1
ATOM 695 N N . VAL A 1 90 ? 0.109 1.904 1.989 1.00 95.69 90 VAL A N 1
ATOM 696 C CA . VAL A 1 90 ? 1.454 2.484 2.118 1.00 95.69 90 VAL A CA 1
ATOM 697 C C . VAL A 1 90 ? 1.976 2.872 0.733 1.00 95.69 90 VAL A C 1
ATOM 699 O O . VAL A 1 90 ? 1.677 2.236 -0.276 1.00 95.69 90 VAL A O 1
ATOM 702 N N . GLY A 1 91 ? 2.682 3.993 0.683 1.00 94.12 91 GLY A N 1
ATOM 703 C CA . GLY A 1 91 ? 3.079 4.689 -0.525 1.00 94.12 91 GLY A CA 1
ATOM 704 C C . GLY A 1 91 ? 2.109 5.807 -0.893 1.00 94.12 91 GLY A C 1
ATOM 705 O O . GLY A 1 91 ? 2.540 6.793 -1.469 1.00 94.12 91 GLY A O 1
ATOM 706 N N . SER A 1 92 ? 0.820 5.727 -0.563 1.00 94.88 92 SER A N 1
ATOM 707 C CA . SER A 1 92 ? -0.164 6.727 -1.008 1.00 94.88 92 SER A CA 1
ATOM 708 C C . SER A 1 92 ? 0.166 8.155 -0.582 1.00 94.88 9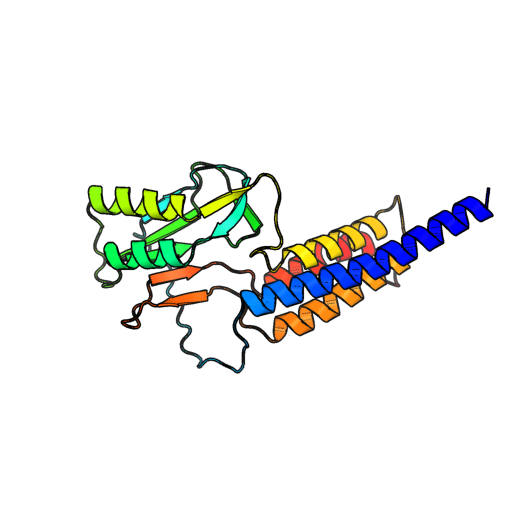2 SER A C 1
ATOM 710 O O . SER A 1 92 ? 0.545 8.403 0.560 1.00 94.88 92 SER A O 1
ATOM 712 N N . ASP A 1 93 ? -0.105 9.109 -1.467 1.00 95.31 93 ASP A N 1
ATOM 713 C CA . ASP A 1 93 ? -0.160 10.525 -1.126 1.00 95.31 93 ASP A CA 1
ATOM 714 C C . ASP A 1 93 ? -1.362 10.804 -0.214 1.00 95.31 93 ASP A C 1
ATOM 716 O O . ASP A 1 93 ? -2.503 10.431 -0.520 1.00 95.31 93 ASP A O 1
ATOM 720 N N . ILE A 1 94 ? -1.101 11.462 0.910 1.00 95.75 94 ILE A N 1
ATOM 721 C CA . ILE A 1 94 ? -2.072 11.824 1.938 1.00 95.75 94 ILE A CA 1
ATOM 722 C C . ILE A 1 94 ? -1.992 13.331 2.194 1.00 95.75 94 ILE A C 1
ATOM 724 O O . ILE A 1 94 ? -0.923 13.942 2.144 1.00 95.75 94 ILE A O 1
ATOM 728 N N . VAL A 1 95 ? -3.142 13.942 2.481 1.00 96.75 95 VAL A N 1
ATOM 729 C CA . VAL A 1 95 ? -3.267 15.372 2.780 1.00 96.75 95 VAL A CA 1
ATOM 730 C C . VAL A 1 95 ? -3.882 15.545 4.162 1.00 96.75 95 VAL A C 1
ATOM 732 O O . VAL A 1 95 ? -4.920 14.954 4.456 1.00 96.75 95 VAL A O 1
ATOM 735 N N . ALA A 1 96 ? -3.265 16.378 5.000 1.00 96.75 96 ALA A N 1
ATOM 736 C CA . ALA A 1 96 ? -3.767 16.700 6.331 1.00 96.75 96 ALA A CA 1
ATOM 737 C C . ALA A 1 96 ? -5.246 17.128 6.289 1.00 96.75 96 ALA A C 1
ATOM 739 O O . ALA A 1 96 ? -5.646 17.953 5.466 1.00 96.75 96 ALA A O 1
ATOM 740 N N . GLY A 1 97 ? -6.060 16.566 7.184 1.00 96.25 97 GLY A N 1
ATOM 741 C CA . GLY A 1 97 ? -7.499 16.829 7.262 1.00 96.25 97 GLY A CA 1
ATOM 742 C C . GLY A 1 97 ? -8.365 16.067 6.250 1.00 96.25 97 GLY A C 1
ATOM 743 O O . GLY A 1 97 ? -9.587 16.133 6.354 1.00 96.25 97 GLY A O 1
ATOM 744 N N . VAL A 1 98 ? -7.778 15.311 5.315 1.00 96.75 98 VAL A N 1
ATOM 745 C CA . VAL A 1 98 ? -8.516 14.452 4.371 1.00 96.75 98 VAL A CA 1
ATOM 746 C C . VAL A 1 98 ? -8.735 13.060 4.984 1.00 96.75 98 VAL A C 1
ATOM 748 O O . VAL A 1 98 ? -7.873 12.600 5.740 1.00 96.75 98 VAL A O 1
ATOM 751 N N . PRO A 1 99 ? -9.870 12.385 4.711 1.00 96.44 99 PRO A N 1
ATOM 752 C CA . PRO A 1 99 ? -10.117 11.021 5.175 1.00 96.44 99 PRO A CA 1
ATOM 753 C C . PRO A 1 99 ? -9.005 10.042 4.779 1.00 96.44 99 PRO A C 1
ATOM 755 O O . PRO A 1 99 ? -8.553 10.039 3.634 1.00 96.44 99 PRO A O 1
ATOM 758 N N . VAL A 1 100 ? -8.590 9.202 5.728 1.00 96.62 100 VAL A N 1
ATOM 759 C CA . VAL A 1 100 ? -7.589 8.132 5.523 1.00 96.62 100 VAL A CA 1
ATOM 760 C C . VAL A 1 100 ? -8.027 6.791 6.090 1.00 96.62 100 VAL A C 1
ATOM 762 O O . VAL A 1 100 ? -7.524 5.751 5.667 1.00 96.62 100 VAL A O 1
ATOM 765 N N . ALA A 1 101 ? -8.966 6.811 7.034 1.00 97.44 101 ALA A N 1
ATOM 766 C CA . ALA A 1 101 ? -9.539 5.612 7.603 1.00 97.44 101 ALA A CA 1
ATOM 767 C C . ALA A 1 101 ? -11.000 5.827 8.009 1.00 97.44 101 ALA A C 1
ATOM 769 O O . ALA A 1 101 ? -11.463 6.958 8.192 1.00 97.44 101 ALA A O 1
ATOM 770 N N . 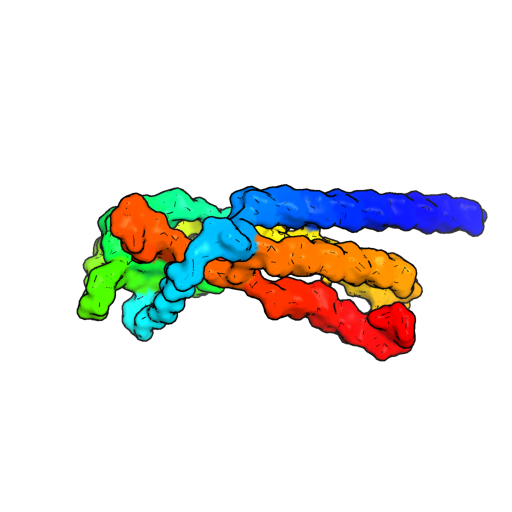LEU A 1 102 ? -11.709 4.717 8.161 1.00 96.62 102 LEU A N 1
ATOM 771 C CA . LEU A 1 102 ? -13.057 4.639 8.705 1.00 96.62 102 LEU A CA 1
ATOM 772 C C . LEU A 1 102 ? -13.034 3.741 9.943 1.00 96.62 102 LEU A C 1
ATOM 774 O O . LEU A 1 102 ? -12.223 2.821 10.017 1.00 96.62 102 LEU A O 1
ATOM 778 N N . CYS A 1 103 ? -13.914 3.981 10.907 1.00 95.75 103 CYS A N 1
ATOM 779 C CA . CYS A 1 103 ? -14.084 3.085 12.045 1.00 95.75 103 CYS A CA 1
ATOM 780 C C . CYS A 1 103 ? -15.544 2.961 12.481 1.00 95.75 103 CYS A C 1
ATOM 782 O O . CYS A 1 103 ? -16.333 3.897 12.347 1.00 95.75 103 CYS A O 1
ATOM 784 N N . TRP A 1 104 ? -15.908 1.793 13.002 1.00 94.50 104 TRP A N 1
ATOM 785 C CA . TRP A 1 104 ? -17.252 1.488 13.503 1.00 94.50 104 TRP A CA 1
ATOM 786 C C . TRP A 1 104 ? -17.184 0.402 14.591 1.00 94.50 104 TRP A C 1
ATOM 788 O O . TRP A 1 104 ? -16.173 -0.300 14.661 1.00 94.50 104 TRP A O 1
ATOM 798 N N . PRO A 1 105 ? -18.194 0.261 15.469 1.00 93.25 105 PRO A N 1
ATOM 799 C CA . PRO A 1 105 ? -18.199 -0.792 16.488 1.00 93.25 105 PRO A CA 1
ATOM 800 C C . PRO A 1 105 ? -18.186 -2.203 15.890 1.00 93.25 105 PRO A C 1
ATOM 802 O O . PRO A 1 105 ? -18.841 -2.467 14.880 1.00 93.25 105 PRO A O 1
ATOM 805 N N . ALA A 1 106 ? -17.457 -3.121 16.526 1.00 89.38 106 ALA A N 1
ATOM 806 C CA . ALA A 1 106 ? -17.302 -4.495 16.046 1.00 89.38 106 ALA A CA 1
ATOM 807 C C . ALA A 1 106 ? -18.557 -5.363 16.245 1.00 89.38 106 ALA A C 1
ATOM 809 O O . ALA A 1 106 ? -18.759 -6.325 15.507 1.00 89.38 106 ALA A O 1
ATOM 810 N N . ASP A 1 107 ? -19.430 -5.003 17.191 1.00 81.69 107 ASP A N 1
ATOM 811 C CA . ASP A 1 107 ? -20.645 -5.756 17.526 1.00 81.69 107 ASP A CA 1
ATOM 812 C C . ASP A 1 107 ? -21.721 -5.770 16.417 1.00 81.69 107 ASP A C 1
ATOM 814 O O . ASP A 1 107 ? -22.705 -6.507 16.510 1.00 81.69 107 ASP A O 1
ATOM 818 N N . GLY A 1 108 ? -21.540 -4.975 15.354 1.00 67.25 108 GLY A N 1
ATOM 819 C CA . GLY A 1 108 ? -22.433 -4.923 14.195 1.00 67.25 108 GLY A CA 1
ATOM 820 C C . GLY A 1 108 ? -23.830 -4.374 14.501 1.00 67.25 108 GLY A C 1
ATOM 821 O O . GLY A 1 108 ? -24.718 -4.467 13.653 1.00 67.25 108 GLY A O 1
ATOM 822 N N . THR A 1 109 ? -24.051 -3.795 15.686 1.00 61.03 109 THR A N 1
ATOM 823 C CA . THR A 1 109 ? -25.384 -3.366 16.142 1.00 61.03 109 THR A CA 1
ATOM 824 C C . THR A 1 109 ? -25.826 -2.002 15.600 1.00 61.03 109 THR A C 1
ATOM 826 O O . THR A 1 109 ? -26.909 -1.528 15.945 1.00 61.03 109 THR A O 1
ATOM 829 N N . GLY A 1 110 ? -25.031 -1.369 14.725 1.00 60.31 110 GLY A N 1
ATOM 830 C CA . GLY A 1 110 ? -25.311 -0.019 14.214 1.00 60.31 110 GLY A CA 1
ATOM 831 C C . GLY A 1 110 ? -25.217 1.056 15.303 1.00 60.31 110 GLY A C 1
ATOM 832 O O . GLY A 1 110 ? -25.918 2.067 15.257 1.00 60.31 110 GLY A O 1
ATOM 833 N N . GLY A 1 111 ? -24.415 0.799 16.342 1.00 67.19 111 GLY A N 1
ATOM 834 C CA . GLY A 1 111 ? -24.153 1.746 17.418 1.00 67.19 111 GLY A CA 1
ATOM 835 C C . GLY A 1 111 ? -23.177 2.847 16.999 1.00 67.19 111 GLY A C 1
ATOM 836 O O . GLY A 1 111 ? -22.269 2.631 16.201 1.00 67.19 111 GLY A O 1
ATOM 837 N N . SER A 1 112 ? -23.328 4.035 17.588 1.00 78.50 112 SER A N 1
ATOM 838 C CA . SER A 1 112 ? -22.307 5.085 17.528 1.00 78.50 112 SER A CA 1
ATOM 839 C C . SER A 1 112 ? -21.373 4.958 18.726 1.00 78.50 112 SER A C 1
ATOM 841 O O . SER A 1 112 ? -21.806 4.669 19.843 1.00 78.50 112 SER A O 1
ATOM 843 N N . PHE A 1 113 ? -20.094 5.256 18.520 1.00 88.06 113 PHE A N 1
ATOM 844 C CA . PHE A 1 113 ? -19.181 5.527 19.623 1.00 88.06 113 PHE A CA 1
ATOM 845 C C . PHE A 1 113 ? -19.682 6.712 20.463 1.00 88.06 113 PHE A C 1
ATOM 847 O O . PHE A 1 113 ? -20.358 7.606 19.946 1.00 88.06 113 PHE A O 1
ATOM 854 N N . THR A 1 114 ? -19.305 6.753 21.744 1.00 90.50 114 THR A N 1
ATOM 855 C CA . THR A 1 114 ? -19.377 8.005 22.511 1.00 90.50 114 THR A CA 1
ATOM 856 C C . THR A 1 114 ? -18.348 8.998 21.970 1.00 90.50 114 THR A C 1
ATOM 858 O O . THR A 1 114 ? -17.312 8.584 21.437 1.00 90.50 114 THR A O 1
ATOM 861 N N . ASP A 1 115 ? -18.593 10.300 22.133 1.00 90.94 115 ASP A N 1
ATOM 862 C CA . ASP A 1 115 ? -17.704 11.349 21.618 1.00 90.94 115 ASP A CA 1
ATOM 863 C C . ASP A 1 115 ? -16.271 11.212 22.156 1.00 90.94 115 ASP A C 1
ATOM 865 O O . ASP A 1 115 ? -15.298 11.362 21.410 1.00 90.94 115 ASP A O 1
ATOM 869 N N . GLU A 1 116 ? -16.115 10.852 23.433 1.00 93.81 116 GLU A N 1
ATOM 870 C CA . GLU A 1 116 ? -14.805 10.650 24.057 1.00 93.81 116 GLU A CA 1
ATOM 871 C C . GLU A 1 116 ? -14.081 9.427 23.490 1.00 93.81 116 GLU A C 1
ATOM 873 O O . GLU A 1 116 ? -12.878 9.489 23.220 1.00 93.81 116 GLU A O 1
ATOM 878 N N . ARG A 1 117 ? -14.802 8.314 23.286 1.00 93.62 117 ARG A N 1
ATOM 879 C CA . ARG A 1 117 ? -14.224 7.084 22.729 1.00 93.62 117 ARG A CA 1
ATOM 880 C C . ARG A 1 117 ? -13.802 7.305 21.281 1.00 93.62 117 ARG A C 1
ATOM 882 O O . ARG A 1 117 ? -12.692 6.930 20.912 1.00 93.62 117 ARG A O 1
ATOM 889 N N . LEU A 1 118 ? -14.649 7.960 20.487 1.00 94.50 118 LEU A N 1
ATOM 890 C CA . LEU A 1 118 ? -14.351 8.277 19.094 1.00 94.50 118 LEU A CA 1
ATOM 891 C C . LEU A 1 118 ? -13.143 9.209 18.967 1.00 94.50 118 LEU A C 1
ATOM 893 O O . LEU A 1 118 ? -12.291 9.002 18.105 1.00 94.50 118 LEU A O 1
ATOM 897 N N . SER A 1 119 ? -13.055 10.225 19.827 1.00 95.81 119 SER A N 1
ATOM 898 C CA . SER A 1 119 ? -11.934 11.169 19.821 1.00 95.81 119 SER A CA 1
ATOM 899 C C . SER A 1 119 ? -10.610 10.469 20.128 1.00 95.81 119 SER A C 1
ATOM 901 O O . SER A 1 119 ? -9.647 10.645 19.385 1.00 95.81 119 SER A O 1
ATOM 903 N N . ARG A 1 120 ? -10.575 9.598 21.148 1.00 96.50 120 ARG A N 1
ATOM 904 C CA . ARG A 1 120 ? -9.379 8.802 21.466 1.00 96.50 120 ARG A CA 1
ATOM 905 C C . ARG A 1 120 ? -9.007 7.847 20.333 1.00 96.50 120 ARG A C 1
ATOM 907 O O . ARG A 1 120 ? -7.844 7.788 19.950 1.00 96.50 120 ARG A O 1
ATOM 914 N N . LEU A 1 121 ? -9.986 7.138 19.769 1.00 96.56 121 LEU A N 1
ATOM 915 C CA . LEU A 1 121 ? -9.744 6.211 18.663 1.00 96.56 121 LEU A CA 1
ATOM 916 C C . LEU A 1 121 ? -9.154 6.936 17.446 1.00 96.56 121 LEU A C 1
ATOM 918 O O . LEU A 1 121 ? -8.196 6.450 16.854 1.00 96.56 121 LEU A O 1
ATOM 922 N N . ARG A 1 122 ? -9.663 8.129 17.107 1.00 97.19 122 ARG A N 1
ATOM 923 C CA . ARG A 1 122 ? -9.095 8.977 16.047 1.00 97.19 122 ARG A CA 1
ATOM 924 C C . ARG A 1 122 ? -7.640 9.342 16.320 1.00 97.19 122 ARG A C 1
ATOM 926 O O . ARG A 1 122 ? -6.823 9.231 15.414 1.00 97.19 122 ARG A O 1
ATOM 933 N N . GLU A 1 123 ? -7.311 9.753 17.543 1.00 96.50 123 GLU A N 1
ATOM 934 C CA . GLU A 1 123 ? -5.931 10.090 17.915 1.00 96.50 123 GLU A CA 1
ATOM 935 C C . GLU A 1 123 ? -4.990 8.888 17.791 1.00 96.50 123 GLU A C 1
ATOM 937 O O . GLU A 1 123 ? -3.912 9.021 17.211 1.00 96.50 123 GLU A O 1
ATOM 942 N N . CYS A 1 124 ? -5.409 7.714 18.271 1.00 97.62 124 CYS A N 1
ATOM 943 C CA . CYS A 1 124 ? -4.635 6.479 18.151 1.00 97.62 124 CYS A CA 1
ATOM 944 C C . CYS A 1 124 ? -4.434 6.076 16.685 1.00 97.62 124 CYS A C 1
ATOM 946 O O . CYS A 1 124 ? -3.304 5.824 16.276 1.00 97.62 124 CYS A O 1
ATOM 948 N N . VAL A 1 125 ? -5.502 6.077 15.878 1.00 97.44 125 VAL A N 1
ATOM 949 C CA . VAL A 1 125 ? -5.430 5.718 14.453 1.00 97.44 125 VAL A CA 1
ATOM 950 C C . VAL A 1 125 ? -4.533 6.685 13.697 1.00 97.44 125 VAL A C 1
ATOM 952 O O . VAL A 1 125 ? -3.593 6.252 13.045 1.00 97.44 125 VAL A O 1
ATOM 955 N N . SER A 1 126 ? -4.762 7.996 13.806 1.00 95.31 126 SER A N 1
ATOM 956 C CA . SER A 1 126 ? -3.921 8.985 13.125 1.00 95.31 126 SER A CA 1
ATOM 957 C C . SER A 1 126 ? -2.473 8.975 13.634 1.00 95.31 126 SER A C 1
ATOM 959 O O . SER A 1 126 ? -1.581 9.385 12.897 1.00 95.31 126 SER A O 1
ATOM 961 N N . GLY A 1 127 ? -2.227 8.542 14.876 1.00 95.31 127 GLY A N 1
ATOM 962 C CA . GLY A 1 127 ? -0.891 8.364 15.449 1.00 95.31 127 GLY A CA 1
ATOM 963 C C . GLY A 1 127 ? -0.157 7.111 14.962 1.00 95.31 127 GLY A C 1
ATOM 964 O O . GLY A 1 127 ? 1.068 7.120 14.935 1.00 95.31 127 GLY A O 1
ATOM 965 N N . ALA A 1 128 ? -0.889 6.078 14.540 1.00 97.44 128 ALA A N 1
ATOM 966 C CA . ALA A 1 128 ? -0.345 4.847 13.964 1.00 97.44 128 ALA A CA 1
ATOM 967 C C . ALA A 1 128 ? 0.000 4.970 12.465 1.00 97.44 128 ALA A C 1
ATOM 969 O O . ALA A 1 128 ? 0.522 4.028 11.871 1.00 97.44 128 ALA A O 1
ATOM 970 N N . LEU A 1 129 ? -0.305 6.113 11.839 1.00 97.00 129 LEU A N 1
ATOM 971 C CA . LEU A 1 129 ? -0.007 6.400 10.436 1.00 97.00 129 LEU A CA 1
ATOM 972 C C . LEU A 1 129 ? 1.149 7.401 10.339 1.00 97.00 129 LEU A C 1
ATOM 974 O O . LEU A 1 129 ? 1.001 8.576 10.687 1.00 97.00 129 LEU A O 1
ATOM 978 N N . SER A 1 130 ? 2.285 6.958 9.807 1.00 96.00 130 SER A N 1
ATOM 979 C CA . SER A 1 130 ? 3.469 7.805 9.638 1.00 96.00 130 SER A CA 1
ATOM 980 C C . SER A 1 130 ? 3.536 8.373 8.224 1.00 96.00 130 SER A C 1
ATOM 982 O O . SER A 1 130 ? 3.467 7.632 7.241 1.00 96.00 130 SER A O 1
ATOM 984 N N . THR A 1 131 ? 3.725 9.691 8.101 1.00 96.19 131 THR A N 1
ATOM 985 C CA . THR A 1 131 ? 3.918 10.354 6.800 1.00 96.19 131 THR A CA 1
ATOM 986 C C . THR A 1 131 ? 5.357 10.821 6.603 1.00 96.19 131 THR A C 1
ATOM 988 O O . THR A 1 131 ? 5.931 11.432 7.506 1.00 96.19 131 THR A O 1
ATOM 991 N N . GLY A 1 132 ? 5.904 10.622 5.405 1.00 94.06 132 GLY A N 1
ATOM 992 C CA . GLY A 1 132 ? 7.218 11.110 4.980 1.00 94.06 132 GLY A CA 1
ATOM 993 C C . GLY A 1 132 ? 7.155 12.037 3.762 1.00 94.06 132 GLY A C 1
ATOM 994 O O . GLY A 1 132 ? 6.150 12.101 3.054 1.00 94.06 132 GLY A O 1
ATOM 995 N N . ILE A 1 133 ? 8.250 12.762 3.513 1.00 92.62 133 ILE A N 1
ATOM 996 C CA . ILE A 1 133 ? 8.422 13.592 2.303 1.00 92.62 133 ILE A CA 1
ATOM 997 C C . ILE A 1 133 ? 8.749 12.762 1.055 1.00 92.62 133 ILE A C 1
ATOM 999 O O . ILE A 1 133 ? 8.552 13.226 -0.063 1.00 92.62 133 ILE A O 1
ATOM 1003 N N . GLU A 1 134 ? 9.237 11.540 1.254 1.00 88.38 134 GLU A N 1
ATOM 1004 C CA . GLU A 1 134 ? 9.610 10.583 0.218 1.00 88.38 134 GLU A CA 1
ATOM 1005 C C . GLU A 1 134 ? 8.959 9.235 0.535 1.00 88.38 134 GLU A C 1
ATOM 1007 O O . GLU A 1 134 ? 8.698 8.919 1.700 1.00 88.38 134 GLU A O 1
ATOM 1012 N N . ARG A 1 135 ? 8.692 8.446 -0.509 1.00 88.06 135 ARG A N 1
ATOM 1013 C CA . ARG A 1 135 ? 8.279 7.048 -0.359 1.00 88.06 135 ARG A CA 1
ATOM 1014 C C . ARG A 1 135 ? 9.479 6.201 0.060 1.00 88.06 135 ARG A C 1
ATOM 1016 O O . ARG A 1 135 ? 10.617 6.520 -0.276 1.00 88.06 135 ARG A O 1
ATOM 1023 N N . THR A 1 136 ? 9.214 5.101 0.753 1.00 85.88 136 THR A N 1
ATOM 1024 C CA . THR A 1 136 ? 10.241 4.153 1.191 1.00 85.88 136 THR A CA 1
ATOM 1025 C C . THR A 1 136 ? 9.813 2.729 0.860 1.00 85.88 136 THR A C 1
ATOM 1027 O O . THR A 1 136 ? 8.624 2.427 0.807 1.00 85.88 136 THR A O 1
ATOM 1030 N N . ALA A 1 137 ? 10.784 1.835 0.677 1.00 84.00 137 ALA A N 1
ATOM 1031 C CA . ALA A 1 137 ? 10.520 0.418 0.428 1.00 84.00 137 ALA A CA 1
ATOM 1032 C C . ALA A 1 137 ? 10.114 -0.363 1.693 1.00 84.00 137 ALA A C 1
ATOM 1034 O O . ALA A 1 137 ? 9.816 -1.548 1.601 1.00 84.00 137 ALA A O 1
ATOM 1035 N N . THR A 1 138 ? 10.115 0.267 2.878 1.00 84.38 138 THR A N 1
ATOM 1036 C CA . THR A 1 138 ? 9.964 -0.419 4.175 1.00 84.38 138 THR A CA 1
ATOM 1037 C C . THR A 1 138 ? 8.690 -1.262 4.249 1.00 84.38 138 THR A C 1
ATOM 1039 O O . THR A 1 138 ? 8.740 -2.401 4.715 1.00 84.38 138 THR A O 1
ATOM 1042 N N . GLN A 1 139 ? 7.570 -0.704 3.777 1.00 89.81 139 GLN A N 1
ATOM 1043 C CA . GLN A 1 139 ? 6.260 -1.363 3.723 1.00 89.81 139 GLN A CA 1
ATOM 1044 C C . GLN A 1 139 ? 5.531 -1.170 2.368 1.00 89.81 139 GLN A C 1
ATOM 1046 O O . GLN A 1 139 ? 4.456 -1.735 2.174 1.00 89.81 139 GLN A O 1
ATOM 1051 N N . ASP A 1 140 ? 6.077 -0.391 1.420 1.00 91.31 140 ASP A N 1
ATOM 1052 C CA . ASP A 1 140 ? 5.482 -0.179 0.085 1.00 91.31 140 ASP A CA 1
ATOM 1053 C C . ASP A 1 140 ? 5.967 -1.254 -0.905 1.00 91.31 140 ASP A C 1
ATOM 1055 O O . ASP A 1 140 ? 7.025 -1.121 -1.522 1.00 91.31 140 ASP A O 1
ATOM 1059 N N . ILE A 1 141 ? 5.164 -2.304 -1.101 1.00 90.31 141 ILE A N 1
ATOM 1060 C CA . ILE A 1 141 ? 5.443 -3.374 -2.080 1.00 90.31 141 ILE A CA 1
ATOM 1061 C C . ILE A 1 141 ? 5.443 -2.885 -3.538 1.00 90.31 141 ILE A C 1
ATOM 1063 O O . ILE A 1 141 ? 6.035 -3.518 -4.406 1.00 90.31 141 ILE A O 1
ATOM 1067 N N . ALA A 1 142 ? 4.796 -1.752 -3.828 1.00 92.44 142 ALA A N 1
ATOM 1068 C CA . ALA A 1 142 ? 4.727 -1.180 -5.170 1.00 92.44 142 ALA A CA 1
ATOM 1069 C C . ALA A 1 142 ? 5.898 -0.225 -5.459 1.00 92.44 142 ALA A C 1
ATOM 1071 O O . ALA A 1 142 ? 6.039 0.252 -6.588 1.00 92.44 142 ALA A O 1
ATOM 1072 N N . TYR A 1 143 ? 6.728 0.091 -4.458 1.00 90.50 143 TYR A N 1
ATOM 1073 C CA . TYR A 1 143 ? 7.803 1.070 -4.595 1.00 90.50 143 TYR A CA 1
ATOM 1074 C C . TYR A 1 143 ? 8.812 0.668 -5.669 1.00 90.50 143 TYR A C 1
ATOM 1076 O O . TYR A 1 143 ? 9.100 1.466 -6.562 1.00 90.50 143 TYR A O 1
ATOM 1084 N N . GLY A 1 144 ? 9.296 -0.574 -5.643 1.00 89.00 144 GLY A N 1
ATOM 1085 C CA . GLY A 1 144 ? 10.273 -1.015 -6.629 1.00 89.00 144 GLY A CA 1
ATOM 1086 C C . GLY A 1 144 ? 9.690 -1.106 -8.046 1.00 89.00 144 GLY A C 1
ATOM 1087 O O . GLY A 1 144 ? 10.304 -0.605 -8.984 1.00 89.00 144 GLY A O 1
ATOM 1088 N N . LEU A 1 145 ? 8.458 -1.609 -8.217 1.00 93.25 145 LEU A N 1
ATOM 1089 C CA . LEU A 1 145 ? 7.771 -1.590 -9.521 1.00 93.25 145 LEU A CA 1
ATOM 1090 C C . LEU A 1 145 ? 7.636 -0.165 -10.075 1.00 93.25 145 LEU A C 1
ATOM 1092 O O . LEU A 1 145 ? 7.790 0.059 -11.277 1.00 93.25 145 LEU A O 1
ATOM 1096 N N . ARG A 1 146 ? 7.412 0.825 -9.204 1.00 93.12 146 ARG A N 1
ATOM 1097 C CA . ARG A 1 146 ? 7.388 2.240 -9.590 1.00 93.12 146 ARG A CA 1
ATOM 1098 C C . ARG A 1 146 ? 8.758 2.725 -10.061 1.00 93.12 146 ARG A C 1
ATOM 1100 O O . ARG A 1 146 ? 8.831 3.379 -11.094 1.00 93.12 146 ARG A O 1
ATOM 1107 N N . GLN A 1 147 ? 9.840 2.352 -9.376 1.00 91.31 147 GLN A N 1
ATOM 1108 C CA . GLN A 1 147 ? 11.200 2.679 -9.820 1.00 91.31 147 GLN A CA 1
ATOM 1109 C C . GLN A 1 147 ? 11.533 2.050 -11.181 1.00 91.31 147 GLN A C 1
ATOM 1111 O O . GLN A 1 147 ? 12.117 2.719 -12.035 1.00 91.31 147 GLN A O 1
ATOM 1116 N N . LEU A 1 148 ? 11.136 0.793 -11.411 1.00 92.12 148 LEU A N 1
ATOM 1117 C CA . LEU A 1 148 ? 11.280 0.137 -12.716 1.00 92.12 148 LEU A CA 1
ATOM 1118 C C . LEU A 1 148 ? 10.491 0.886 -13.794 1.00 92.12 148 LEU A C 1
ATOM 1120 O O . LEU A 1 148 ? 11.026 1.192 -14.860 1.00 92.12 148 LEU A O 1
ATOM 1124 N N . THR A 1 149 ? 9.248 1.254 -13.488 1.00 94.62 149 THR A N 1
ATOM 1125 C CA . THR A 1 149 ? 8.378 2.011 -14.396 1.00 94.62 149 THR A CA 1
ATOM 1126 C C . THR A 1 149 ? 8.983 3.370 -14.747 1.00 94.62 149 THR A C 1
ATOM 1128 O O . THR A 1 149 ? 9.019 3.732 -15.920 1.00 94.62 149 THR A O 1
ATOM 1131 N N . ASP A 1 150 ? 9.543 4.096 -13.777 1.00 92.38 150 ASP A N 1
ATOM 1132 C CA . ASP A 1 150 ? 10.202 5.386 -14.016 1.00 92.38 150 ASP A CA 1
ATOM 1133 C C . ASP A 1 150 ? 11.405 5.250 -14.965 1.00 92.38 150 ASP A C 1
ATOM 1135 O O . ASP A 1 150 ? 11.630 6.107 -15.829 1.00 92.38 150 ASP A O 1
ATOM 1139 N N . VAL A 1 151 ? 12.174 4.158 -14.849 1.00 90.94 151 VAL A N 1
ATOM 1140 C CA . VAL A 1 151 ? 13.270 3.841 -15.779 1.00 90.94 151 VAL A CA 1
ATOM 1141 C C . VAL A 1 151 ? 12.729 3.579 -17.185 1.00 90.94 151 VAL A C 1
ATOM 1143 O O . VAL A 1 151 ? 13.245 4.161 -18.142 1.00 90.94 151 VAL A O 1
ATOM 1146 N N . VAL A 1 152 ? 11.675 2.765 -17.311 1.00 93.25 152 VAL A N 1
ATOM 1147 C CA . VAL A 1 152 ? 11.030 2.446 -18.595 1.00 93.25 152 VAL A CA 1
ATOM 1148 C C . VAL A 1 152 ? 10.488 3.711 -19.261 1.00 93.25 152 VAL A C 1
ATOM 1150 O O . VAL A 1 152 ? 10.831 4.004 -20.404 1.00 93.25 152 VAL A O 1
ATOM 1153 N N . VAL A 1 153 ? 9.702 4.511 -18.541 1.00 94.06 153 VAL A N 1
ATOM 1154 C CA . VAL A 1 153 ? 9.104 5.754 -19.052 1.00 94.06 153 VAL A CA 1
ATOM 1155 C C . VAL A 1 153 ? 10.182 6.739 -19.490 1.00 94.06 153 VAL A C 1
ATOM 1157 O O . VAL A 1 153 ? 10.084 7.350 -20.556 1.00 94.06 153 VAL A O 1
ATOM 1160 N N . ARG A 1 154 ? 11.259 6.874 -18.709 1.00 92.06 154 ARG A N 1
ATOM 1161 C CA . ARG A 1 154 ? 12.379 7.738 -19.083 1.00 92.06 154 ARG A CA 1
ATOM 1162 C C . ARG A 1 154 ? 13.083 7.246 -20.346 1.00 92.06 154 ARG A C 1
ATOM 1164 O O . ARG A 1 154 ? 13.446 8.081 -21.177 1.00 92.06 154 ARG A O 1
ATOM 1171 N N . ALA A 1 155 ? 13.270 5.938 -20.495 1.00 91.12 155 ALA A N 1
ATOM 1172 C CA . ALA A 1 155 ? 13.881 5.337 -21.675 1.00 91.12 155 ALA A CA 1
ATOM 1173 C C . ALA A 1 155 ? 13.018 5.538 -22.934 1.00 91.12 155 ALA A C 1
ATOM 1175 O O . ALA A 1 155 ? 13.551 5.917 -23.975 1.00 91.12 155 ALA A O 1
ATOM 1176 N N . LEU A 1 156 ? 11.694 5.399 -22.816 1.00 91.81 156 LEU A N 1
ATOM 1177 C CA . LEU A 1 156 ? 10.736 5.618 -23.909 1.00 91.81 156 LEU A CA 1
ATOM 1178 C C . 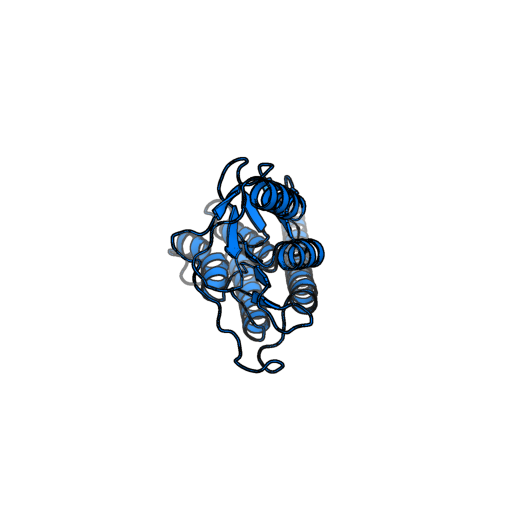LEU A 1 156 ? 10.481 7.093 -24.234 1.00 91.81 156 LEU A C 1
ATOM 1180 O O . LEU A 1 156 ? 9.916 7.415 -25.276 1.00 91.81 156 LEU A O 1
ATOM 1184 N N . SER A 1 157 ? 10.878 8.014 -23.355 1.00 89.62 157 SER A N 1
ATOM 1185 C CA . SER A 1 157 ? 10.642 9.436 -23.588 1.00 89.62 157 SER A CA 1
ATOM 1186 C C . SER A 1 157 ? 11.305 9.914 -24.898 1.00 89.62 157 SER A C 1
ATOM 1188 O O . SER A 1 157 ? 12.436 9.511 -25.191 1.00 89.62 157 SER A O 1
ATOM 1190 N N . PRO A 1 158 ? 10.683 10.842 -25.660 1.00 84.44 158 PRO A N 1
ATOM 1191 C CA . PRO A 1 158 ? 11.194 11.277 -26.968 1.00 84.44 158 PRO A CA 1
ATOM 1192 C C . PRO A 1 158 ? 12.621 11.843 -26.952 1.00 84.44 158 PRO A C 1
ATOM 1194 O O . PRO A 1 158 ? 13.295 11.869 -27.978 1.00 84.44 158 PRO A O 1
ATOM 1197 N N . GLY A 1 159 ? 13.074 12.337 -25.796 1.00 84.81 159 GLY A N 1
ATOM 1198 C CA . GLY A 1 159 ? 14.418 12.886 -25.626 1.00 84.81 159 GLY A CA 1
ATOM 1199 C C . GLY A 1 159 ? 15.513 11.835 -25.418 1.00 84.81 159 GLY A C 1
ATOM 1200 O O . GLY A 1 159 ? 16.685 12.170 -25.573 1.00 84.81 159 GLY A O 1
ATOM 1201 N N . ILE A 1 160 ? 15.152 10.601 -25.051 1.00 86.81 160 ILE A N 1
ATOM 1202 C CA . ILE A 1 160 ? 16.090 9.491 -24.830 1.00 86.81 160 ILE A CA 1
ATOM 1203 C C . ILE A 1 160 ? 15.930 8.437 -25.926 1.00 86.81 160 ILE A C 1
ATOM 1205 O O . ILE A 1 160 ? 16.920 8.125 -26.585 1.00 86.81 160 ILE A O 1
ATOM 1209 N N . ASN A 1 161 ? 14.701 7.953 -26.143 1.00 86.31 161 ASN A N 1
ATOM 1210 C CA . ASN A 1 161 ? 14.343 6.953 -27.150 1.00 86.31 161 ASN A CA 1
ATOM 1211 C C . ASN A 1 161 ? 15.275 5.723 -27.142 1.00 86.31 161 ASN A C 1
ATOM 1213 O O . ASN A 1 161 ? 15.929 5.408 -28.138 1.00 86.31 161 ASN A O 1
ATOM 1217 N N . ASP A 1 162 ? 15.366 5.067 -25.984 1.00 89.00 162 ASP A N 1
ATOM 1218 C CA . ASP A 1 162 ? 16.175 3.869 -25.742 1.00 89.00 162 ASP A CA 1
ATOM 1219 C C . ASP A 1 162 ? 15.269 2.640 -25.518 1.00 89.00 162 ASP A C 1
ATOM 1221 O O . ASP A 1 162 ? 14.980 2.273 -24.373 1.00 89.00 162 ASP A O 1
ATOM 1225 N N . PRO A 1 163 ? 14.803 1.987 -26.599 1.00 89.00 163 PRO A N 1
ATOM 1226 C CA . PRO A 1 163 ? 13.901 0.841 -26.497 1.00 89.00 163 PRO A CA 1
ATOM 1227 C C . PRO A 1 163 ? 14.558 -0.373 -25.835 1.00 89.00 163 PRO A C 1
ATOM 1229 O O . PRO A 1 163 ? 13.872 -1.163 -25.197 1.00 89.00 163 PRO A O 1
ATOM 1232 N N . THR A 1 164 ? 15.888 -0.518 -25.912 1.00 88.69 164 THR A N 1
ATOM 1233 C CA . THR A 1 164 ? 16.582 -1.640 -25.257 1.00 88.69 164 THR A CA 1
ATOM 1234 C C . THR A 1 164 ? 16.425 -1.542 -23.743 1.00 88.69 164 THR A C 1
ATOM 1236 O O . THR A 1 164 ? 15.951 -2.484 -23.112 1.00 88.69 164 THR A O 1
ATOM 1239 N N . THR A 1 165 ? 16.731 -0.379 -23.159 1.00 88.31 165 THR A N 1
ATOM 1240 C CA . THR A 1 165 ? 16.534 -0.145 -21.719 1.00 88.31 165 THR A CA 1
ATOM 1241 C C . THR A 1 165 ? 15.068 -0.313 -21.305 1.00 88.31 165 THR A C 1
ATOM 1243 O O . THR A 1 165 ? 14.795 -0.903 -20.259 1.00 88.31 165 THR A O 1
ATOM 1246 N N . ALA A 1 166 ? 14.123 0.161 -22.123 1.00 91.25 166 ALA A N 1
ATOM 1247 C CA . ALA A 1 166 ? 12.697 0.009 -21.845 1.00 91.25 166 ALA A CA 1
ATOM 1248 C C . ALA A 1 166 ? 12.264 -1.465 -21.797 1.00 91.25 166 ALA A C 1
ATOM 1250 O O . ALA A 1 166 ? 11.626 -1.882 -20.832 1.00 91.25 166 ALA A O 1
ATOM 1251 N N . ILE A 1 167 ? 12.674 -2.269 -22.783 1.00 91.38 167 ILE A N 1
ATOM 1252 C CA . ILE A 1 167 ? 12.396 -3.712 -22.829 1.00 91.38 167 ILE A CA 1
ATOM 1253 C C . ILE A 1 167 ? 12.987 -4.417 -21.604 1.00 91.38 167 ILE A C 1
ATOM 1255 O O . ILE A 1 167 ? 12.314 -5.241 -20.988 1.00 91.38 167 ILE A O 1
ATOM 1259 N N . HIS A 1 168 ? 14.218 -4.083 -21.204 1.00 89.38 168 HIS A N 1
ATOM 1260 C CA . HIS A 1 168 ? 14.819 -4.657 -19.997 1.00 89.38 168 HIS A CA 1
ATOM 1261 C C . HIS A 1 168 ? 14.016 -4.319 -18.734 1.00 89.38 168 HIS A C 1
ATOM 1263 O O . HIS A 1 168 ? 13.712 -5.222 -17.958 1.00 89.38 168 HIS A O 1
ATOM 1269 N N . GLY A 1 169 ? 13.614 -3.058 -18.553 1.00 91.44 169 GLY A N 1
ATOM 1270 C CA . GLY A 1 169 ? 12.803 -2.654 -17.402 1.00 91.44 169 GLY A CA 1
ATOM 1271 C C . GLY A 1 169 ? 11.416 -3.309 -17.372 1.00 91.44 169 GLY A C 1
ATOM 1272 O O . GLY A 1 169 ? 10.954 -3.718 -16.305 1.00 91.44 169 GLY A O 1
ATOM 1273 N N . LEU A 1 170 ? 10.769 -3.478 -18.531 1.00 93.25 170 LEU A N 1
ATOM 1274 C CA . LEU A 1 170 ? 9.486 -4.182 -18.647 1.00 93.25 170 LEU A CA 1
ATOM 1275 C C . LEU A 1 170 ? 9.620 -5.684 -18.368 1.00 93.25 170 LEU A C 1
ATOM 1277 O O . LEU A 1 170 ? 8.762 -6.253 -17.696 1.00 93.25 170 LEU A O 1
ATOM 1281 N N . ASN A 1 171 ? 10.703 -6.320 -18.822 1.00 92.12 171 ASN A N 1
ATOM 1282 C CA . ASN A 1 171 ? 10.985 -7.723 -18.513 1.00 92.12 171 ASN A CA 1
ATOM 1283 C C . ASN A 1 171 ? 11.206 -7.933 -17.010 1.00 92.12 171 ASN A C 1
ATOM 1285 O O . ASN A 1 171 ? 10.617 -8.850 -16.442 1.00 92.12 171 ASN A O 1
ATOM 1289 N N . SER A 1 172 ? 11.987 -7.065 -16.356 1.00 90.38 172 SER A N 1
ATOM 1290 C CA . SER A 1 172 ? 12.154 -7.099 -14.896 1.00 90.38 172 SER A CA 1
ATOM 1291 C C . SER A 1 172 ? 10.821 -6.895 -14.177 1.00 90.38 172 SER A C 1
ATOM 1293 O O . SER A 1 172 ? 10.470 -7.688 -13.313 1.00 90.38 172 SER A O 1
ATOM 1295 N N . SER A 1 173 ? 10.024 -5.907 -14.597 1.00 93.25 173 SER A N 1
ATOM 1296 C CA . SER A 1 173 ? 8.698 -5.663 -14.007 1.00 93.25 173 SER A CA 1
ATOM 1297 C C . SER A 1 173 ? 7.769 -6.870 -14.172 1.00 93.25 173 SER A C 1
ATOM 1299 O O . SER A 1 173 ? 7.036 -7.218 -13.253 1.00 93.25 173 SER A O 1
ATOM 1301 N N . SER A 1 174 ? 7.824 -7.541 -15.327 1.00 93.44 174 SER A N 1
ATOM 1302 C CA . SER A 1 174 ? 7.031 -8.743 -15.609 1.00 93.44 174 SER A CA 1
ATOM 1303 C C . SER A 1 174 ? 7.440 -9.923 -14.730 1.00 93.44 174 SER A C 1
ATOM 1305 O O . SER A 1 174 ? 6.568 -10.641 -14.245 1.00 93.44 174 SER A O 1
ATOM 1307 N N . ALA A 1 175 ? 8.743 -10.118 -14.503 1.00 91.12 175 ALA A N 1
ATOM 1308 C CA . ALA A 1 175 ? 9.246 -11.149 -13.597 1.00 91.12 175 ALA A CA 1
ATOM 1309 C C . ALA A 1 175 ? 8.751 -10.901 -12.164 1.00 91.12 175 ALA A C 1
ATOM 1311 O O . ALA A 1 175 ? 8.120 -11.778 -11.578 1.00 91.12 175 ALA A O 1
ATOM 1312 N N . THR A 1 176 ? 8.903 -9.673 -11.666 1.00 90.75 176 THR A N 1
ATOM 1313 C CA . THR A 1 176 ? 8.448 -9.309 -10.321 1.00 90.75 176 THR A CA 1
ATOM 1314 C C . THR A 1 176 ? 6.932 -9.401 -10.153 1.00 90.75 176 THR A C 1
ATOM 1316 O O . THR A 1 176 ? 6.445 -9.856 -9.122 1.00 90.75 176 THR A O 1
ATOM 1319 N N . LEU A 1 177 ? 6.144 -9.016 -11.160 1.00 93.75 177 LEU A N 1
ATOM 1320 C CA . LEU A 1 177 ? 4.690 -9.207 -11.122 1.00 93.75 177 LEU A CA 1
ATOM 1321 C C . LEU A 1 177 ? 4.314 -10.695 -11.034 1.00 93.75 177 LEU A C 1
ATOM 1323 O O . LEU A 1 177 ? 3.379 -11.037 -10.311 1.00 93.75 177 LEU A O 1
ATOM 1327 N N . CYS A 1 178 ? 5.037 -11.580 -11.733 1.00 92.56 178 CYS A N 1
ATOM 1328 C CA . CYS A 1 178 ? 4.831 -13.028 -11.621 1.00 92.56 178 CYS A CA 1
ATOM 1329 C C . CYS A 1 178 ? 5.143 -13.547 -10.210 1.00 92.56 178 CYS A C 1
ATOM 1331 O O . CYS A 1 178 ? 4.424 -14.411 -9.712 1.00 92.56 178 CYS A O 1
ATOM 1333 N N . GLU A 1 179 ? 6.185 -13.023 -9.564 1.00 90.12 179 GLU A N 1
ATOM 1334 C CA . GLU A 1 179 ? 6.537 -13.364 -8.180 1.00 90.12 179 GLU A CA 1
ATOM 1335 C C . GLU A 1 179 ? 5.462 -12.877 -7.200 1.00 90.12 179 GLU A C 1
ATOM 1337 O O . GLU A 1 179 ? 4.934 -13.668 -6.414 1.00 90.12 179 GLU A O 1
ATOM 1342 N N . LEU A 1 180 ? 5.049 -11.609 -7.310 1.00 91.69 180 LEU A N 1
ATOM 1343 C CA . LEU A 1 180 ? 3.992 -11.011 -6.487 1.00 91.69 180 LEU A CA 1
ATOM 1344 C C . LEU A 1 180 ? 2.637 -11.708 -6.662 1.00 91.69 180 LEU A C 1
ATOM 1346 O O . LEU A 1 180 ? 1.874 -11.808 -5.703 1.00 91.69 180 LEU A O 1
ATOM 1350 N N . ALA A 1 181 ? 2.353 -12.255 -7.846 1.00 91.62 181 ALA A N 1
ATOM 1351 C CA . ALA A 1 181 ? 1.156 -13.056 -8.094 1.00 91.62 181 ALA A CA 1
ATOM 1352 C C . ALA A 1 181 ? 1.117 -14.370 -7.289 1.00 91.62 181 ALA A C 1
ATOM 1354 O O . ALA A 1 181 ? 0.072 -15.011 -7.236 1.00 91.62 181 ALA A O 1
ATOM 1355 N N . GLY A 1 182 ? 2.225 -14.778 -6.658 1.00 91.12 182 GLY A N 1
ATOM 1356 C CA . GLY A 1 182 ? 2.275 -15.887 -5.702 1.00 91.12 182 GLY A CA 1
ATOM 1357 C C . GLY A 1 182 ? 1.845 -15.524 -4.271 1.00 91.12 182 GLY A C 1
ATOM 1358 O O . GLY A 1 182 ? 1.759 -16.418 -3.422 1.00 91.12 182 GLY A O 1
ATOM 1359 N N . TYR A 1 183 ? 1.583 -14.246 -3.992 1.00 91.25 183 TYR A N 1
ATOM 1360 C CA . TYR A 1 183 ? 1.201 -13.729 -2.677 1.00 91.25 183 TYR A CA 1
ATOM 1361 C C . TYR A 1 183 ? -0.258 -13.276 -2.635 1.00 91.25 183 TYR A C 1
ATOM 1363 O O . TYR A 1 183 ? -0.885 -12.992 -3.657 1.00 91.25 183 TYR A O 1
ATOM 1371 N N . ARG A 1 184 ? -0.805 -13.176 -1.422 1.00 89.50 184 ARG A N 1
ATOM 1372 C CA . ARG A 1 184 ? -2.101 -12.543 -1.176 1.00 89.50 184 ARG A CA 1
ATOM 1373 C C . ARG A 1 184 ? -1.967 -11.028 -1.293 1.00 89.50 184 ARG A C 1
ATOM 1375 O O . ARG A 1 184 ? -1.418 -10.364 -0.413 1.00 89.50 184 ARG A O 1
ATOM 1382 N N . LEU A 1 185 ? -2.472 -10.505 -2.404 1.00 91.31 185 LEU A N 1
ATOM 1383 C CA . LEU A 1 185 ? -2.543 -9.078 -2.705 1.00 91.31 185 LEU A CA 1
ATOM 1384 C C . LEU A 1 185 ? -3.928 -8.510 -2.381 1.00 91.31 185 LEU A C 1
ATOM 1386 O O . LEU A 1 185 ? -4.893 -9.247 -2.181 1.00 91.31 185 LEU A O 1
ATOM 1390 N N . GLY A 1 186 ? -4.027 -7.183 -2.374 1.00 91.44 186 GLY A N 1
ATOM 1391 C CA . GLY A 1 186 ? -5.258 -6.487 -2.025 1.00 91.44 186 GLY A CA 1
ATOM 1392 C C . GLY A 1 186 ? -5.486 -6.393 -0.517 1.00 91.44 186 GLY A C 1
ATOM 1393 O O . GLY A 1 186 ? -4.591 -6.612 0.303 1.00 91.44 186 GLY A O 1
ATOM 1394 N N . ARG A 1 187 ? -6.699 -5.987 -0.139 1.00 92.06 187 ARG A N 1
ATOM 1395 C CA . ARG A 1 187 ? -7.031 -5.680 1.257 1.00 92.06 187 ARG A CA 1
ATOM 1396 C C . ARG A 1 187 ? -6.758 -6.855 2.190 1.00 92.06 187 ARG A C 1
ATOM 1398 O O . ARG A 1 187 ? -7.221 -7.960 1.941 1.00 92.06 187 ARG A O 1
ATOM 1405 N N . ARG A 1 188 ? -6.072 -6.575 3.301 1.00 91.75 188 ARG A N 1
ATOM 1406 C CA . ARG A 1 188 ? -5.739 -7.573 4.322 1.00 91.75 188 ARG A CA 1
ATOM 1407 C C . ARG A 1 188 ? -6.587 -7.372 5.577 1.00 91.75 188 ARG A C 1
ATOM 1409 O O . ARG A 1 188 ? -6.395 -6.356 6.256 1.00 91.75 188 ARG A O 1
ATOM 1416 N N . PRO A 1 189 ? -7.497 -8.304 5.904 1.00 92.31 189 PRO A N 1
ATOM 1417 C CA . PRO A 1 189 ? -8.144 -8.337 7.206 1.00 92.31 189 PRO A CA 1
ATOM 1418 C C . PRO A 1 189 ? -7.159 -8.821 8.279 1.00 92.31 189 PRO A C 1
ATOM 1420 O O . PRO A 1 189 ? -6.377 -9.741 8.056 1.00 92.31 189 PRO A O 1
ATOM 1423 N N . ILE A 1 190 ? -7.203 -8.205 9.455 1.00 92.50 190 ILE A N 1
ATOM 1424 C CA . ILE A 1 190 ? -6.392 -8.560 10.619 1.00 92.50 190 ILE A CA 1
ATOM 1425 C C . ILE A 1 190 ? -7.320 -8.706 11.820 1.00 92.50 190 ILE A C 1
ATOM 1427 O O . ILE A 1 190 ? -8.136 -7.822 12.118 1.00 92.50 190 ILE A O 1
ATOM 1431 N N . ARG A 1 191 ? -7.198 -9.851 12.484 1.00 92.31 191 ARG A N 1
ATOM 1432 C CA . ARG A 1 191 ? -7.997 -10.240 13.642 1.00 92.31 191 ARG A CA 1
ATOM 1433 C C . ARG A 1 191 ? -7.169 -10.149 14.919 1.00 92.31 191 ARG A C 1
ATOM 1435 O O . ARG A 1 191 ? -5.941 -10.192 14.854 1.00 92.31 191 ARG A O 1
ATOM 1442 N N . ASP A 1 192 ? -7.841 -9.972 16.048 1.00 92.44 192 ASP A N 1
ATOM 1443 C CA . ASP A 1 192 ? -7.216 -10.100 17.366 1.00 92.44 192 ASP A CA 1
ATOM 1444 C C . ASP A 1 192 ? -7.108 -11.572 17.807 1.00 92.44 192 ASP A C 1
ATOM 1446 O O . ASP A 1 192 ? -7.463 -12.493 17.067 1.00 92.44 192 ASP A O 1
ATOM 1450 N N . ASP A 1 193 ? -6.608 -11.788 19.025 1.00 90.94 193 ASP A N 1
ATOM 1451 C CA . ASP A 1 193 ? -6.427 -13.119 19.618 1.00 90.94 193 ASP A CA 1
ATOM 1452 C C . ASP A 1 193 ? -7.755 -13.878 19.834 1.00 90.94 193 ASP A C 1
ATOM 1454 O O . ASP A 1 193 ? -7.745 -15.104 19.961 1.00 90.94 193 ASP A O 1
ATOM 1458 N N . ASP A 1 194 ? -8.893 -13.171 19.845 1.00 90.00 194 ASP A N 1
ATOM 1459 C CA . ASP A 1 194 ? -10.244 -13.732 19.973 1.00 90.00 194 ASP A CA 1
ATOM 1460 C C . ASP A 1 194 ? -10.896 -14.015 18.599 1.00 90.00 194 ASP A C 1
ATOM 1462 O O . ASP A 1 194 ? -12.093 -14.304 18.518 1.00 90.00 194 ASP A O 1
ATOM 1466 N N . ASP A 1 195 ? -10.118 -13.945 17.510 1.00 89.50 195 ASP A N 1
ATOM 1467 C CA . ASP A 1 195 ? -10.551 -14.116 16.114 1.00 89.50 195 ASP A CA 1
ATOM 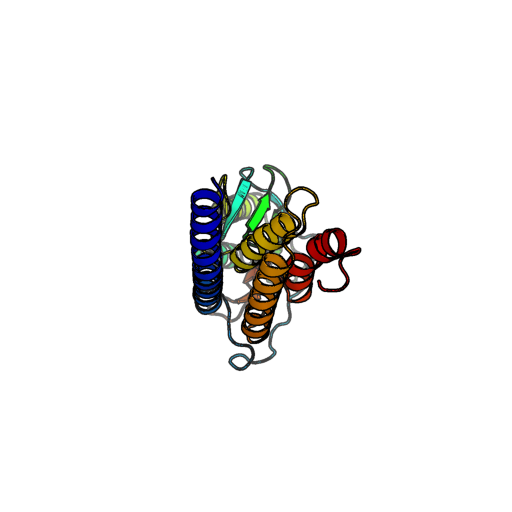1468 C C . ASP A 1 195 ? -11.586 -13.066 15.651 1.00 89.50 195 ASP A C 1
ATOM 1470 O O . ASP A 1 195 ? -12.298 -13.240 14.654 1.00 89.50 195 ASP A O 1
ATOM 1474 N N . VAL A 1 196 ? -11.661 -11.916 16.328 1.00 90.62 196 VAL A N 1
ATOM 1475 C CA . VAL A 1 196 ? -12.533 -10.802 15.938 1.00 90.62 196 VAL A CA 1
ATOM 1476 C C . VAL A 1 196 ? -11.805 -9.925 14.926 1.00 90.62 196 VAL A C 1
ATOM 1478 O O . VAL A 1 196 ? -10.668 -9.517 15.140 1.00 90.62 196 VAL A O 1
ATOM 1481 N N . LEU A 1 197 ? -12.457 -9.594 13.806 1.00 92.81 197 LEU A N 1
ATOM 1482 C CA . LEU A 1 197 ? -11.900 -8.646 12.837 1.00 92.81 197 LEU A CA 1
ATOM 1483 C C . LEU A 1 197 ? -11.745 -7.267 13.482 1.00 92.81 197 LEU A C 1
ATOM 1485 O O . LEU A 1 197 ? -12.727 -6.686 13.937 1.00 92.81 197 LEU A O 1
ATOM 1489 N N . ARG A 1 198 ? -10.524 -6.730 13.465 1.00 95.56 198 ARG A N 1
ATOM 1490 C CA . ARG A 1 198 ? -10.191 -5.443 14.086 1.00 95.56 198 ARG A CA 1
ATOM 1491 C C . ARG A 1 198 ? -9.666 -4.420 13.105 1.00 95.56 198 ARG A C 1
ATOM 1493 O O . ARG A 1 198 ? -10.010 -3.249 13.218 1.00 95.56 198 ARG A O 1
ATOM 1500 N N . VAL A 1 199 ? -8.846 -4.837 12.148 1.00 96.62 199 VAL A N 1
ATOM 1501 C CA . VAL A 1 199 ? -8.219 -3.918 11.198 1.00 96.62 199 VAL A CA 1
ATOM 1502 C C . VAL A 1 199 ? -8.361 -4.469 9.789 1.00 96.62 199 VAL A C 1
ATOM 1504 O O . VAL A 1 199 ? -8.185 -5.658 9.562 1.00 96.62 199 VAL A O 1
ATOM 1507 N N . VAL A 1 200 ? -8.664 -3.607 8.828 1.00 95.88 200 VAL A N 1
ATOM 1508 C CA . VAL A 1 200 ? -8.530 -3.910 7.404 1.00 95.88 200 VAL A CA 1
ATOM 1509 C C . VAL A 1 200 ? -7.547 -2.920 6.813 1.00 95.88 200 VAL A C 1
ATOM 1511 O O . VAL A 1 200 ? -7.784 -1.712 6.838 1.00 95.88 200 VAL A O 1
ATOM 1514 N N . LEU A 1 201 ? -6.439 -3.432 6.285 1.00 95.12 201 LEU A N 1
ATOM 1515 C CA . LEU A 1 201 ? -5.419 -2.617 5.638 1.00 95.12 201 LEU A CA 1
ATOM 1516 C C . LEU A 1 201 ? -5.628 -2.600 4.131 1.00 95.12 201 LEU A C 1
ATOM 1518 O O . LEU A 1 201 ? -5.706 -3.653 3.497 1.00 95.12 201 LEU A O 1
ATOM 1522 N N . ALA A 1 202 ? -5.663 -1.406 3.544 1.00 94.25 202 ALA A N 1
ATOM 1523 C CA . ALA A 1 202 ? -5.492 -1.256 2.109 1.00 94.25 202 ALA A CA 1
ATOM 1524 C C . ALA A 1 202 ? -4.071 -1.668 1.702 1.00 94.25 202 ALA A C 1
ATOM 1526 O O . ALA A 1 202 ? -3.081 -1.215 2.274 1.00 94.25 202 ALA A O 1
ATOM 1527 N N . ARG A 1 203 ? -3.984 -2.516 0.683 1.00 92.25 203 ARG A N 1
ATOM 1528 C CA . ARG A 1 203 ? -2.759 -2.875 -0.037 1.00 92.25 203 ARG A CA 1
ATOM 1529 C C . ARG A 1 203 ? -3.117 -2.922 -1.522 1.00 92.25 203 ARG A C 1
ATOM 1531 O O . ARG A 1 203 ? -4.288 -3.178 -1.816 1.00 92.25 203 ARG A O 1
ATOM 1538 N N . PRO A 1 204 ? -2.168 -2.653 -2.431 1.00 93.38 204 PRO A N 1
ATOM 1539 C CA . PRO A 1 204 ? -2.461 -2.738 -3.852 1.00 93.38 204 PRO A CA 1
ATOM 1540 C C . PRO A 1 204 ? -2.822 -4.178 -4.224 1.00 93.38 204 PRO A C 1
ATOM 1542 O O . PRO A 1 204 ? -2.233 -5.133 -3.700 1.00 93.38 204 PRO A O 1
ATOM 1545 N N . ASP A 1 205 ? -3.812 -4.326 -5.094 1.00 93.31 205 ASP A N 1
ATOM 1546 C CA . ASP A 1 205 ? -4.135 -5.603 -5.717 1.00 93.31 205 ASP A CA 1
ATOM 1547 C C . ASP A 1 205 ? -3.355 -5.800 -7.029 1.00 93.31 205 ASP A C 1
ATOM 1549 O O . ASP A 1 205 ? -2.574 -4.948 -7.455 1.00 93.31 205 ASP A O 1
ATOM 1553 N N . LEU A 1 206 ? -3.493 -6.970 -7.656 1.00 93.62 206 LEU A N 1
ATOM 1554 C CA . LEU A 1 206 ? -2.778 -7.249 -8.901 1.00 93.62 206 LEU A CA 1
ATOM 1555 C C . LEU A 1 206 ? -3.153 -6.268 -10.037 1.00 93.62 206 LEU A C 1
ATOM 1557 O O . LEU A 1 206 ? -2.231 -5.800 -10.706 1.00 93.62 206 LEU A O 1
ATOM 1561 N N . PRO A 1 207 ? -4.440 -5.929 -10.268 1.00 95.31 207 PRO A N 1
ATOM 1562 C CA . PRO A 1 207 ? -4.818 -4.844 -11.175 1.00 95.31 207 PRO A CA 1
ATOM 1563 C C . PRO A 1 207 ? -4.096 -3.518 -10.904 1.00 95.31 207 PRO A C 1
ATOM 1565 O O . PRO A 1 207 ? -3.531 -2.956 -11.839 1.00 95.31 207 PRO A O 1
ATOM 1568 N N . ASP A 1 208 ? -4.031 -3.060 -9.651 1.00 95.12 208 ASP A N 1
ATOM 1569 C CA . ASP A 1 208 ? -3.331 -1.820 -9.288 1.00 95.12 208 ASP A CA 1
ATOM 1570 C C . ASP A 1 208 ? -1.844 -1.865 -9.689 1.00 95.12 208 ASP A C 1
ATOM 1572 O O . ASP A 1 208 ? -1.284 -0.891 -10.204 1.00 95.12 208 ASP A O 1
ATOM 1576 N N . LEU A 1 209 ? -1.183 -3.004 -9.452 1.00 95.62 209 LEU A N 1
ATOM 1577 C CA . LEU A 1 209 ? 0.229 -3.200 -9.793 1.00 95.62 209 LEU A CA 1
ATOM 1578 C C . LEU A 1 209 ? 0.456 -3.299 -11.309 1.00 95.62 209 LEU A C 1
ATOM 1580 O O . LEU A 1 209 ? 1.459 -2.792 -11.814 1.00 95.62 209 LEU A O 1
ATOM 1584 N N . LEU A 1 210 ? -0.468 -3.924 -12.041 1.00 95.75 210 LEU A N 1
ATOM 1585 C CA . LEU A 1 210 ? -0.433 -3.979 -13.504 1.00 95.75 210 LEU A CA 1
ATOM 1586 C C . LEU A 1 210 ? -0.608 -2.588 -14.111 1.00 95.75 210 LEU A C 1
ATOM 1588 O O . LEU A 1 210 ? 0.165 -2.205 -14.988 1.00 95.75 210 LEU A O 1
ATOM 1592 N N . ASP A 1 211 ? -1.571 -1.811 -13.620 1.00 95.56 211 ASP A N 1
ATOM 1593 C CA . ASP A 1 211 ? -1.807 -0.443 -14.080 1.00 95.56 211 ASP A CA 1
ATOM 1594 C C . ASP A 1 211 ? -0.595 0.454 -13.809 1.00 95.56 211 ASP A C 1
ATOM 1596 O O . ASP A 1 211 ? -0.209 1.250 -14.672 1.00 95.56 211 ASP A O 1
ATOM 1600 N N . LEU A 1 212 ? 0.057 0.286 -12.650 1.00 95.44 212 LEU A N 1
ATOM 1601 C CA . LEU A 1 212 ? 1.306 0.972 -12.323 1.00 95.44 212 LEU A CA 1
ATOM 1602 C C . LEU A 1 212 ? 2.392 0.703 -13.373 1.00 95.44 212 LEU A C 1
ATOM 1604 O O . LEU A 1 212 ? 3.017 1.650 -13.844 1.00 95.44 212 LEU A O 1
ATOM 1608 N N . VAL A 1 213 ? 2.605 -0.564 -13.737 1.00 95.62 213 VAL A N 1
ATOM 1609 C CA . VAL A 1 213 ? 3.676 -0.973 -14.660 1.00 95.62 213 VAL A CA 1
ATOM 1610 C C . VAL A 1 213 ? 3.339 -0.649 -16.114 1.00 95.62 213 VAL A C 1
ATOM 1612 O O . VAL A 1 213 ? 4.215 -0.244 -16.873 1.00 95.62 213 VAL A O 1
ATOM 1615 N N . CYS A 1 214 ? 2.089 -0.825 -16.536 1.00 94.75 214 CYS A N 1
ATOM 1616 C CA . CYS A 1 214 ? 1.712 -0.740 -17.945 1.00 94.75 214 CYS A CA 1
ATOM 1617 C C . CYS A 1 214 ? 1.211 0.645 -18.367 1.00 94.75 214 CYS A C 1
ATOM 1619 O O . CYS A 1 214 ? 1.400 1.020 -19.525 1.00 94.75 214 CYS A O 1
ATOM 1621 N N . GLY A 1 215 ? 0.597 1.416 -17.464 1.00 94.69 215 GLY A N 1
ATOM 1622 C CA . GLY A 1 215 ? -0.176 2.605 -17.826 1.00 94.69 215 GLY A CA 1
ATOM 1623 C C . GLY A 1 215 ? 0.620 3.649 -18.613 1.00 94.69 215 GLY A C 1
ATOM 1624 O O . GLY A 1 215 ? 0.255 4.008 -19.732 1.00 94.69 215 GLY A O 1
ATOM 1625 N N . GLN A 1 216 ? 1.733 4.134 -18.057 1.00 93.19 216 GLN A N 1
ATOM 1626 C CA . GLN A 1 216 ? 2.568 5.119 -18.754 1.00 93.19 216 GLN A CA 1
ATOM 1627 C C . GLN A 1 216 ? 3.397 4.513 -19.897 1.00 93.19 216 GLN A C 1
ATOM 1629 O O . GLN A 1 216 ? 3.423 5.126 -20.970 1.00 93.19 216 GLN A O 1
ATOM 1634 N N . PRO A 1 217 ? 4.051 3.341 -19.742 1.00 94.31 217 PRO A N 1
ATOM 1635 C CA . PRO A 1 217 ? 4.805 2.737 -20.839 1.00 94.31 217 PRO A CA 1
ATOM 1636 C C . PRO A 1 217 ? 3.983 2.489 -22.104 1.00 94.31 217 PRO A C 1
ATOM 1638 O O . PRO A 1 217 ? 4.482 2.772 -23.188 1.00 94.31 217 PRO A O 1
ATOM 1641 N N . GLN A 1 218 ? 2.713 2.083 -21.993 1.00 92.69 218 GLN A N 1
ATOM 1642 C CA . GLN A 1 218 ? 1.831 1.930 -23.159 1.00 92.69 218 GLN A CA 1
ATOM 1643 C C . GLN A 1 218 ? 1.642 3.237 -23.939 1.00 92.69 218 GLN A C 1
ATOM 1645 O O . GLN A 1 218 ? 1.537 3.216 -25.161 1.00 92.69 218 GLN A O 1
ATOM 1650 N N . ILE A 1 219 ? 1.615 4.384 -23.256 1.00 90.62 219 ILE A N 1
ATOM 1651 C CA . ILE A 1 219 ? 1.443 5.694 -23.897 1.00 90.62 219 ILE A CA 1
ATOM 1652 C C . ILE A 1 219 ? 2.733 6.119 -24.605 1.00 90.62 219 ILE A C 1
ATOM 1654 O O . ILE A 1 219 ? 2.690 6.558 -25.753 1.00 90.62 219 ILE A O 1
ATOM 1658 N N . TYR A 1 220 ? 3.881 5.999 -23.932 1.00 88.75 220 TYR A N 1
ATOM 1659 C CA . TYR A 1 220 ? 5.167 6.435 -24.487 1.00 88.75 220 TYR A CA 1
ATOM 1660 C C . TYR A 1 220 ? 5.728 5.473 -25.543 1.00 88.75 220 TYR A C 1
ATOM 1662 O O . TYR A 1 220 ? 6.397 5.923 -26.470 1.00 88.75 220 TYR A O 1
ATOM 1670 N N . GLY A 1 221 ? 5.437 4.177 -25.427 1.00 87.81 221 GLY A N 1
ATOM 1671 C CA . GLY A 1 221 ? 5.868 3.134 -26.359 1.00 87.81 221 GLY A CA 1
ATOM 1672 C C . GLY A 1 221 ? 4.953 2.948 -27.569 1.00 87.81 221 GLY A C 1
ATOM 1673 O O . GLY A 1 221 ? 5.355 2.295 -28.517 1.00 87.81 221 GLY A O 1
ATOM 1674 N N . ALA A 1 222 ? 3.762 3.563 -27.603 1.00 89.06 222 ALA A N 1
ATOM 1675 C CA . ALA A 1 222 ? 2.719 3.283 -28.603 1.00 89.06 222 ALA A CA 1
ATOM 1676 C C . ALA A 1 222 ? 3.161 3.356 -30.080 1.00 89.06 222 ALA A C 1
ATOM 1678 O O . ALA A 1 222 ? 2.535 2.745 -30.947 1.00 89.06 222 ALA A O 1
ATOM 1679 N N . SER A 1 223 ? 4.186 4.154 -30.391 1.00 85.25 223 SER A N 1
ATOM 1680 C CA . SER A 1 223 ? 4.722 4.317 -31.748 1.00 85.25 223 SER A CA 1
ATOM 1681 C C . SER A 1 223 ? 5.960 3.467 -32.053 1.00 85.25 223 SER A C 1
ATOM 1683 O O . SER A 1 223 ? 6.420 3.488 -33.196 1.00 85.25 223 SER A O 1
ATOM 1685 N N . ASP A 1 224 ? 6.521 2.767 -31.066 1.00 80.94 224 ASP A N 1
ATOM 1686 C CA . ASP A 1 224 ? 7.669 1.879 -31.233 1.00 80.94 224 ASP A CA 1
ATOM 1687 C C . ASP A 1 224 ? 7.172 0.430 -31.375 1.00 80.94 224 ASP A C 1
ATOM 1689 O O . ASP A 1 224 ? 6.644 -0.131 -30.427 1.00 80.94 224 ASP A O 1
ATOM 1693 N N . PRO A 1 225 ? 7.314 -0.216 -32.544 1.00 78.38 225 PRO A N 1
ATOM 1694 C CA . PRO A 1 225 ? 6.770 -1.556 -32.770 1.00 78.38 225 PRO A CA 1
ATOM 1695 C C . PRO A 1 225 ? 7.499 -2.665 -31.993 1.00 78.38 225 PRO A C 1
ATOM 1697 O O . PRO A 1 225 ? 7.090 -3.824 -32.075 1.00 78.38 225 PRO A O 1
ATOM 1700 N N . THR A 1 226 ? 8.614 -2.345 -31.332 1.00 77.50 226 THR A N 1
ATOM 1701 C CA . THR A 1 226 ? 9.432 -3.299 -30.571 1.00 77.50 226 THR A CA 1
ATOM 1702 C C . THR A 1 226 ? 9.168 -3.277 -29.065 1.00 77.50 226 THR A C 1
ATOM 1704 O O . THR A 1 226 ? 9.674 -4.163 -28.374 1.00 77.50 226 THR A O 1
ATOM 1707 N N . VAL A 1 227 ? 8.377 -2.313 -28.575 1.00 72.44 227 VAL A N 1
ATOM 1708 C CA . VAL A 1 227 ? 8.005 -2.111 -27.162 1.00 72.44 227 VAL A CA 1
ATOM 1709 C C . VAL A 1 227 ? 6.493 -2.217 -27.017 1.00 72.44 227 VAL A C 1
ATOM 1711 O O . VAL A 1 227 ? 6.052 -2.958 -26.113 1.00 72.44 227 VAL A O 1
#

Radius of gyration: 21.19 Å; chains: 1; bounding box: 61×38×57 Å

Secondary structure (DSSP, 8-state):
-HHHHHHHHHHHHHHHHHHHHHHHHHHHHHHHHH--BGGGS-S----PPPPTTPEEEE-SS-EEEEEE-HHHHHHHHHHHTEEEEE-S-TT-EE-TTSEEEEEEETT-S-PPPPHHHHHHHHHHHHHSEEEESS--TTT-TTHHHHHHHHHHHHHHSTTT--HHHHHHHHHHHHHHHHHHTTB--S-EEEE-TTS-EEEEE----HHHHHHHHHHHHHHHHTT-TT-